Protein AF-A0A7R9WTL2-F1 (afdb_monomer_lite)

Organism: NCBI:txid1486917

pLDDT: mean 71.69, std 21.12, range [24.38, 96.25]

InterPro domains:
  IPR005545 YCII-related [PF03795] (99-177)
  IPR011008 Dimeric alpha-beta barrel [SSF54909] (104-180)

Foldseek 3Di:
DDPPPDDPPVPQDKDFPDKWFWADQPPRDGPDIDTDIDDPFVVSVLVCQLVPPVSCVPPVSDCPPPDDWDWDKDPDPLQAQDCQPPAFKKKKWFFFDPPDCPCVCVVCVVVLVVLRSVVSWFNIKGFTFHDDGDPPPPNRDTTTMITMTGDRGPVRQVVSVCPRPCNVVRRTPDMDMTTIDPPPPVPPPPDPPPCPVPPCVVVVVCCVPVPDPPPDPPDDDDDD

Secondary structure (DSSP, 8-state):
--TTSS---TTS-EEEEEEEEEE-TTT--EEEEEEEEEES-HHHHHHHHHH-HHHHHHHTT--TTS--EEE-----TTS----SSSS-EEEEEEEE-SSS-TTHHHHHHHHHHHHHHHHT-EEEEEEEEE--SSTT-TT--EEEEEEEEE-SSHHHHHHHHHTSHHHHTT-EEEEEEEEE-SS-TTSS-----TTTT--THHHHHHHHHT-----SS-------

Sequence (224 aa):
KNLYNETVNTGSMVDISRSYQMLSADVRRIIGHVMVLESKELAHVEELLREEPIMQVLTGGDISGAHLYRWRHIRDYTLRQDDGRIGSPAVLVAMDETENVDGLREALYEENLKYLIESRRIIAAGPMHVATKDKDDPASVGVGDLIMFNARSRQEAIEFVEALPYAEAGLYSDMRVHFYNQLDITGKFVSEDPMRDAPCSQMQEALEVWGYPTGDDQTPWLNF

Radius of gyration: 18.8 Å; chains: 1; bounding box: 51×50×39 Å

Structure (mmCIF, N/CA/C/O backbone):
data_AF-A0A7R9WTL2-F1
#
_entry.id   AF-A0A7R9WTL2-F1
#
loop_
_atom_site.group_PDB
_atom_site.id
_atom_site.type_symbol
_atom_site.label_atom_id
_atom_site.label_alt_id
_atom_site.label_comp_id
_atom_site.label_asym_id
_atom_site.label_entity_id
_atom_site.label_seq_id
_atom_site.pdbx_PDB_ins_code
_atom_site.Cartn_x
_atom_site.Cartn_y
_atom_site.Cartn_z
_atom_site.occupancy
_atom_site.B_iso_or_equiv
_atom_site.auth_seq_id
_atom_site.auth_comp_id
_atom_site.auth_asym_id
_atom_site.auth_atom_id
_atom_site.pdbx_PDB_model_num
ATOM 1 N N . LYS A 1 1 ? 34.835 -15.821 14.834 1.00 35.75 1 LYS A N 1
ATOM 2 C CA . LYS A 1 1 ? 34.770 -15.726 13.356 1.00 35.75 1 LYS A CA 1
ATOM 3 C C . LYS A 1 1 ? 33.431 -15.062 13.041 1.00 35.75 1 LYS A C 1
ATOM 5 O O . LYS A 1 1 ? 32.413 -15.708 13.235 1.00 35.75 1 LYS A O 1
ATOM 10 N N . ASN A 1 2 ? 33.429 -13.753 12.773 1.00 26.52 2 ASN A N 1
ATOM 11 C CA . ASN A 1 2 ? 32.206 -12.970 12.556 1.00 26.52 2 ASN A CA 1
ATOM 12 C C . ASN A 1 2 ? 31.650 -13.292 11.166 1.00 26.52 2 ASN A C 1
ATOM 14 O O . ASN A 1 2 ? 32.332 -13.050 10.178 1.00 26.52 2 ASN A O 1
ATOM 18 N N . LEU A 1 3 ? 30.428 -13.821 11.108 1.00 29.98 3 LEU A N 1
ATOM 19 C CA . LEU A 1 3 ? 29.704 -14.136 9.867 1.00 29.98 3 LEU A CA 1
ATOM 20 C C . LEU A 1 3 ? 29.238 -12.884 9.094 1.00 29.98 3 LEU A C 1
ATOM 22 O O . LEU A 1 3 ? 28.727 -13.013 7.993 1.00 29.98 3 LEU A O 1
ATOM 26 N N . TYR A 1 4 ? 29.438 -11.683 9.644 1.00 34.72 4 TYR A N 1
ATOM 27 C CA . TYR A 1 4 ? 28.937 -10.424 9.082 1.00 34.72 4 TYR A CA 1
ATOM 28 C C . TYR A 1 4 ? 29.818 -9.781 7.996 1.00 34.72 4 TYR A C 1
ATOM 30 O O . TYR A 1 4 ? 29.387 -8.811 7.387 1.00 34.72 4 TYR A O 1
ATOM 38 N N . ASN A 1 5 ? 31.029 -10.289 7.729 1.00 36.50 5 ASN A N 1
ATOM 39 C CA . ASN A 1 5 ? 32.021 -9.550 6.927 1.00 36.50 5 ASN A CA 1
ATOM 40 C C . ASN A 1 5 ? 32.463 -10.205 5.604 1.00 36.50 5 ASN A C 1
ATOM 42 O O . ASN A 1 5 ? 33.392 -9.690 4.991 1.00 36.50 5 ASN A O 1
ATOM 46 N N . GLU A 1 6 ? 31.854 -11.299 5.134 1.00 33.44 6 GLU A N 1
ATOM 47 C CA . GLU A 1 6 ? 32.386 -12.018 3.953 1.00 33.44 6 GLU A CA 1
ATOM 48 C C . GLU A 1 6 ? 31.486 -12.077 2.710 1.00 33.44 6 GLU A C 1
ATOM 50 O O . GLU A 1 6 ? 31.860 -12.734 1.747 1.00 33.44 6 GLU A O 1
ATOM 55 N N . THR A 1 7 ? 30.357 -11.365 2.625 1.00 36.25 7 THR A N 1
ATOM 56 C CA . THR A 1 7 ? 29.610 -11.272 1.346 1.00 36.25 7 THR A CA 1
ATOM 57 C C . THR A 1 7 ? 28.681 -10.058 1.314 1.00 36.25 7 THR A C 1
ATOM 59 O O . THR A 1 7 ? 27.476 -10.173 1.495 1.00 36.25 7 THR A O 1
ATOM 62 N N . VAL A 1 8 ? 29.220 -8.866 1.042 1.00 39.78 8 VAL A N 1
ATOM 63 C CA . VAL A 1 8 ? 28.379 -7.770 0.528 1.00 39.78 8 VAL A CA 1
ATOM 64 C C . VAL A 1 8 ? 28.310 -7.949 -0.983 1.00 39.78 8 VAL A C 1
ATOM 66 O O . VAL A 1 8 ? 29.117 -7.400 -1.732 1.00 39.78 8 VAL A O 1
ATOM 69 N N . ASN A 1 9 ? 27.393 -8.805 -1.432 1.00 39.16 9 ASN A N 1
ATOM 70 C CA . ASN A 1 9 ? 27.093 -8.949 -2.850 1.00 39.16 9 ASN A CA 1
ATOM 71 C C . ASN A 1 9 ? 26.216 -7.763 -3.273 1.00 39.16 9 ASN A C 1
ATOM 73 O O . ASN A 1 9 ? 24.995 -7.837 -3.244 1.00 39.16 9 ASN A O 1
ATOM 77 N N . THR A 1 10 ? 26.839 -6.640 -3.632 1.00 45.50 10 THR A N 1
ATOM 78 C CA . THR A 1 10 ? 26.150 -5.412 -4.072 1.00 45.50 10 THR A CA 1
ATOM 79 C C . THR A 1 10 ? 25.362 -5.574 -5.377 1.00 45.50 10 THR A C 1
ATOM 81 O O . THR A 1 10 ? 24.673 -4.637 -5.779 1.00 45.50 10 THR A O 1
ATOM 84 N N . GLY A 1 11 ? 25.469 -6.733 -6.039 1.00 45.66 11 GLY A N 1
ATOM 85 C CA . GLY A 1 11 ? 24.865 -7.011 -7.337 1.00 45.66 11 GLY A CA 1
ATOM 86 C C . GLY A 1 11 ? 23.387 -7.399 -7.307 1.00 45.66 11 GLY A C 1
ATOM 87 O O . GLY A 1 11 ? 22.732 -7.182 -8.312 1.00 45.66 11 GLY A O 1
ATOM 88 N N . SER A 1 12 ? 22.852 -7.925 -6.195 1.00 51.16 12 SER A N 1
ATOM 89 C CA . SER A 1 12 ? 21.496 -8.513 -6.147 1.00 51.16 12 SER A CA 1
ATOM 90 C C . SER A 1 12 ? 20.792 -8.327 -4.795 1.00 51.16 12 SER A C 1
ATOM 92 O O . SER A 1 12 ? 20.131 -9.237 -4.295 1.00 51.16 12 SER A O 1
ATOM 94 N N . MET A 1 13 ? 20.976 -7.179 -4.139 1.00 65.62 13 MET A N 1
ATOM 95 C CA . MET A 1 13 ? 20.315 -6.930 -2.853 1.00 65.62 13 MET A CA 1
ATOM 96 C C . MET A 1 13 ? 18.863 -6.486 -3.064 1.00 65.62 13 MET A C 1
ATOM 98 O O . MET A 1 13 ? 18.582 -5.423 -3.627 1.00 65.62 13 MET A O 1
ATOM 102 N N . VAL A 1 14 ? 17.948 -7.354 -2.639 1.00 71.81 14 VAL A N 1
ATOM 103 C CA . VAL A 1 14 ? 16.569 -7.000 -2.314 1.00 71.81 14 VAL A CA 1
ATOM 104 C C . VAL A 1 14 ? 16.478 -6.983 -0.799 1.00 71.81 14 VAL A C 1
ATOM 106 O O . VAL A 1 14 ? 16.619 -8.024 -0.155 1.00 71.81 14 VAL A O 1
ATOM 109 N N . ASP A 1 15 ? 16.234 -5.809 -0.240 1.00 71.38 15 ASP A N 1
ATOM 110 C CA . ASP A 1 15 ? 15.997 -5.649 1.184 1.00 71.38 15 ASP A CA 1
ATOM 111 C C . ASP A 1 15 ? 14.495 -5.739 1.444 1.00 71.38 15 ASP A C 1
ATOM 113 O O . ASP A 1 15 ? 13.680 -5.099 0.783 1.00 71.38 15 ASP A O 1
ATOM 117 N N . ILE A 1 16 ? 14.099 -6.568 2.404 1.00 74.19 16 ILE A N 1
ATOM 118 C CA . ILE A 1 16 ? 12.700 -6.666 2.817 1.00 74.19 16 ILE A CA 1
ATOM 119 C C . ILE A 1 16 ? 12.509 -5.654 3.942 1.00 74.19 16 ILE A C 1
ATOM 121 O O . ILE A 1 16 ? 12.905 -5.912 5.077 1.00 74.19 16 ILE A O 1
ATOM 125 N N . SER A 1 17 ? 11.924 -4.498 3.635 1.00 72.56 17 SER A N 1
ATOM 126 C CA . SER A 1 17 ? 11.707 -3.453 4.638 1.00 72.56 17 SER A CA 1
ATOM 127 C C . SER A 1 17 ? 10.489 -3.744 5.513 1.00 72.56 17 SER A C 1
ATOM 129 O O . SER A 1 17 ? 10.475 -3.387 6.692 1.00 72.56 17 SER A O 1
ATOM 131 N N . ARG A 1 18 ? 9.459 -4.415 4.969 1.00 75.62 18 ARG A N 1
ATOM 132 C CA . ARG A 1 18 ? 8.259 -4.827 5.720 1.00 75.62 18 ARG A CA 1
ATOM 133 C C . ARG A 1 18 ? 7.725 -6.171 5.228 1.00 75.62 18 ARG A C 1
ATOM 135 O O . ARG A 1 18 ? 7.741 -6.450 4.034 1.00 75.62 18 ARG A O 1
ATOM 142 N N . SER A 1 19 ? 7.207 -6.985 6.145 1.00 79.38 19 SER A N 1
ATOM 143 C CA . SER A 1 19 ? 6.632 -8.302 5.851 1.00 79.38 19 SER A CA 1
ATOM 144 C C . SER A 1 19 ? 5.500 -8.584 6.836 1.00 79.38 19 SER A C 1
ATOM 146 O O . SER A 1 19 ? 5.753 -8.836 8.012 1.00 79.38 19 SER A O 1
ATOM 148 N N . TYR A 1 20 ? 4.249 -8.494 6.384 1.00 80.62 20 TYR A N 1
ATOM 149 C CA . TYR A 1 20 ? 3.080 -8.549 7.260 1.00 80.62 20 TYR A CA 1
ATOM 150 C C . TYR A 1 20 ? 2.058 -9.581 6.802 1.00 80.62 20 TYR A C 1
ATOM 152 O O . TYR A 1 20 ? 1.599 -9.582 5.661 1.00 80.62 20 TYR A O 1
ATOM 160 N N . GLN A 1 21 ? 1.635 -10.434 7.731 1.00 78.62 21 GLN A N 1
ATOM 161 C CA . GLN A 1 21 ? 0.525 -11.357 7.511 1.00 78.62 21 GLN A CA 1
ATOM 162 C C . GLN A 1 21 ? -0.803 -10.615 7.649 1.00 78.62 21 GLN A C 1
ATOM 164 O O . GLN A 1 21 ? -1.095 -10.045 8.704 1.00 78.62 21 GLN A O 1
ATOM 169 N N . MET A 1 22 ? -1.612 -10.653 6.591 1.00 80.56 22 MET A N 1
ATOM 170 C CA . MET A 1 22 ? -2.961 -10.096 6.590 1.00 80.56 22 MET A CA 1
ATOM 171 C C . MET A 1 22 ? -3.923 -11.055 7.279 1.00 80.56 22 MET A C 1
ATOM 173 O O . MET A 1 22 ? -3.920 -12.260 7.009 1.00 80.56 22 MET A O 1
ATOM 177 N N . LEU A 1 23 ? -4.776 -10.511 8.142 1.00 78.00 23 LEU A N 1
ATOM 178 C CA . LEU A 1 23 ? -5.734 -11.274 8.927 1.00 78.00 23 LEU A CA 1
ATOM 179 C C . LEU A 1 23 ? -7.161 -11.096 8.405 1.00 78.00 23 LEU A C 1
ATOM 181 O O . LEU A 1 23 ? -7.594 -9.996 8.057 1.00 78.00 23 LEU A O 1
ATOM 185 N N . SER A 1 24 ? -7.925 -12.187 8.422 1.00 74.12 24 SER A N 1
ATOM 186 C CA . SER A 1 24 ? -9.367 -12.171 8.200 1.00 74.12 24 SER A CA 1
ATOM 187 C C . SER A 1 24 ? -10.050 -11.344 9.288 1.00 74.12 24 SER A C 1
ATOM 189 O O . SER A 1 24 ? -9.778 -11.534 10.479 1.00 74.12 24 SER A O 1
ATOM 191 N N . ALA A 1 25 ? -10.994 -10.493 8.896 1.00 66.00 25 ALA A N 1
ATOM 192 C CA . ALA A 1 25 ? -11.711 -9.614 9.818 1.00 66.00 25 ALA A CA 1
ATOM 193 C C . ALA A 1 25 ? -12.550 -10.361 10.878 1.00 66.00 25 ALA A C 1
ATOM 195 O O . ALA A 1 25 ? -12.816 -9.817 11.947 1.00 66.00 25 ALA A O 1
ATOM 196 N N . ASP A 1 26 ? -12.972 -11.589 10.585 1.00 61.53 26 ASP A N 1
ATOM 197 C CA . ASP A 1 26 ? -13.906 -12.402 11.364 1.00 61.53 26 ASP A CA 1
ATOM 198 C C . ASP A 1 26 ? -13.210 -13.456 12.241 1.00 61.53 26 ASP A C 1
ATOM 200 O O . ASP A 1 26 ? -13.485 -13.539 13.437 1.00 61.53 26 ASP A O 1
ATOM 204 N N . VAL A 1 27 ? -12.281 -14.240 11.681 1.00 60.25 27 VAL A N 1
ATOM 205 C CA . VAL A 1 27 ? -11.662 -15.386 12.381 1.00 60.25 27 VAL A CA 1
ATOM 206 C C . VAL A 1 27 ? -10.215 -15.116 12.816 1.00 60.25 27 VAL A C 1
ATOM 208 O O . VAL A 1 27 ? -9.577 -15.987 13.405 1.00 60.25 27 VAL A O 1
ATOM 211 N N . ARG A 1 28 ? -9.667 -13.922 12.528 1.00 66.44 28 ARG A N 1
ATOM 212 C CA . ARG A 1 28 ? -8.234 -13.587 12.685 1.00 66.44 28 ARG A CA 1
ATOM 213 C C . ARG A 1 28 ? -7.284 -14.649 12.099 1.00 66.44 28 ARG A C 1
ATOM 215 O O . ARG A 1 28 ? -6.190 -14.867 12.613 1.00 66.44 28 ARG A O 1
ATOM 222 N N . ARG A 1 29 ? -7.711 -15.339 11.039 1.00 72.88 29 ARG A N 1
ATOM 223 C CA . ARG A 1 29 ? -6.889 -16.294 10.287 1.00 72.88 29 ARG A CA 1
ATOM 224 C C . ARG A 1 29 ? -6.037 -15.548 9.276 1.00 72.88 29 ARG A C 1
ATOM 226 O O . ARG A 1 29 ? -6.449 -14.504 8.786 1.00 72.88 29 ARG A O 1
ATOM 233 N N . ILE A 1 30 ? -4.881 -16.102 8.937 1.00 77.25 30 ILE A N 1
ATOM 234 C CA . ILE A 1 30 ? -4.039 -15.553 7.873 1.00 77.25 30 ILE A CA 1
ATOM 235 C C . ILE A 1 30 ? -4.760 -15.768 6.538 1.00 77.25 30 ILE A C 1
ATOM 237 O O . ILE A 1 30 ? -5.122 -16.898 6.212 1.00 77.25 30 ILE A O 1
ATOM 241 N N . ILE A 1 31 ? -4.988 -14.685 5.797 1.00 81.75 31 ILE A N 1
ATOM 242 C CA . ILE A 1 31 ? -5.651 -14.698 4.477 1.00 81.75 31 ILE A CA 1
ATOM 243 C C . ILE A 1 31 ? -4.739 -14.230 3.349 1.00 81.75 31 ILE A C 1
ATOM 245 O O . ILE A 1 31 ? -5.098 -14.334 2.182 1.00 81.75 31 ILE A O 1
ATOM 249 N N . GLY A 1 32 ? -3.565 -13.714 3.690 1.00 79.88 32 GLY A N 1
ATOM 250 C CA . GLY A 1 32 ? -2.584 -13.272 2.719 1.00 79.88 32 GLY A CA 1
ATOM 251 C C . GLY A 1 32 ? -1.375 -12.654 3.394 1.00 79.88 32 GLY A C 1
ATOM 252 O O . GLY A 1 32 ? -1.221 -12.704 4.619 1.00 79.88 32 GLY A O 1
ATOM 253 N N . HIS A 1 33 ? -0.517 -12.065 2.577 1.00 82.56 33 HIS A N 1
ATOM 254 C CA . HIS A 1 33 ? 0.746 -11.497 3.006 1.00 82.56 33 HIS A CA 1
ATOM 255 C C . HIS A 1 33 ? 1.042 -10.242 2.185 1.00 82.56 33 HIS A C 1
ATOM 257 O O . HIS A 1 33 ? 0.802 -10.226 0.980 1.00 82.56 33 HIS A O 1
ATOM 263 N N . VAL A 1 34 ? 1.532 -9.195 2.842 1.00 83.88 34 VAL A N 1
ATOM 264 C CA . VAL A 1 34 ? 1.999 -7.959 2.208 1.00 83.88 34 VAL A CA 1
ATOM 265 C C . VAL A 1 34 ? 3.482 -7.833 2.495 1.00 83.88 34 VAL A C 1
ATOM 267 O O . VAL A 1 34 ? 3.898 -7.869 3.653 1.00 83.88 34 VAL A O 1
ATOM 270 N N . MET A 1 35 ? 4.275 -7.674 1.442 1.00 83.75 35 MET A N 1
ATOM 271 C CA . MET A 1 35 ? 5.714 -7.454 1.536 1.00 83.75 35 MET A CA 1
ATOM 272 C C . MET A 1 35 ? 6.058 -6.115 0.907 1.00 83.75 35 MET A C 1
ATOM 274 O O . MET A 1 35 ? 5.579 -5.796 -0.178 1.00 83.75 35 MET A O 1
ATOM 278 N N . VAL A 1 36 ? 6.908 -5.352 1.584 1.00 82.69 36 VAL A N 1
ATOM 279 C CA . VAL A 1 36 ? 7.553 -4.171 1.020 1.00 82.69 36 VAL A CA 1
ATOM 280 C C . VAL A 1 36 ? 9.014 -4.519 0.813 1.00 82.69 36 VAL A C 1
ATOM 282 O O . VAL A 1 36 ? 9.712 -4.922 1.746 1.00 82.69 36 VAL A O 1
ATOM 285 N N . LEU A 1 37 ? 9.433 -4.402 -0.440 1.00 82.12 37 LEU A N 1
ATOM 286 C CA . LEU A 1 37 ? 10.739 -4.802 -0.931 1.00 82.12 37 LEU A CA 1
ATOM 287 C C . LEU A 1 37 ? 11.435 -3.572 -1.505 1.00 82.12 37 LEU A C 1
ATOM 289 O O . LEU A 1 37 ? 10.847 -2.829 -2.290 1.00 82.12 37 LEU A O 1
ATOM 293 N N . GLU A 1 38 ? 12.688 -3.371 -1.129 1.00 78.12 38 GLU A N 1
ATOM 294 C CA . GLU A 1 38 ? 13.558 -2.335 -1.662 1.00 78.12 38 GLU A CA 1
ATOM 295 C C . GLU A 1 38 ? 14.605 -2.993 -2.552 1.00 78.12 38 GLU A C 1
ATOM 297 O O . GLU A 1 38 ? 15.358 -3.866 -2.129 1.00 78.12 38 GLU A O 1
ATOM 302 N N . SER A 1 39 ? 14.648 -2.594 -3.820 1.00 78.56 39 SER A N 1
ATOM 303 C CA . SER A 1 39 ? 15.697 -3.026 -4.733 1.00 78.56 39 SER A CA 1
ATOM 304 C C . SER A 1 39 ? 15.931 -1.993 -5.823 1.00 78.56 39 SER A C 1
ATOM 306 O O . SER A 1 39 ? 15.065 -1.173 -6.129 1.00 78.56 39 SER A O 1
ATOM 308 N N . LYS A 1 40 ? 17.119 -2.052 -6.428 1.00 75.31 40 LYS A N 1
ATOM 309 C CA . LYS A 1 40 ? 17.493 -1.216 -7.575 1.00 75.31 40 LYS A CA 1
ATOM 310 C C . LYS A 1 40 ? 16.880 -1.706 -8.883 1.00 75.31 40 LYS A C 1
ATOM 312 O O . LYS A 1 40 ? 16.730 -0.911 -9.804 1.00 75.31 40 LYS A O 1
ATOM 317 N N . GLU A 1 41 ? 16.549 -2.994 -8.968 1.00 76.88 41 GLU A N 1
ATOM 318 C CA . GLU A 1 41 ? 16.079 -3.624 -10.199 1.00 76.88 41 GLU A CA 1
ATOM 319 C C . GLU A 1 41 ? 14.892 -4.547 -9.924 1.00 76.88 41 GLU A C 1
ATOM 321 O O . GLU A 1 41 ? 14.913 -5.352 -8.992 1.00 76.88 41 GLU A O 1
ATOM 326 N N . LEU A 1 42 ? 13.871 -4.464 -10.781 1.00 82.56 42 LEU A N 1
ATOM 327 C CA . LEU A 1 42 ? 12.677 -5.309 -10.693 1.00 82.56 42 LEU A CA 1
ATOM 328 C C . LEU A 1 42 ? 13.016 -6.802 -10.816 1.00 82.56 42 LEU A C 1
ATOM 330 O O . LEU A 1 42 ? 12.420 -7.627 -10.132 1.00 82.56 42 LEU A O 1
ATOM 334 N N . ALA A 1 43 ? 14.015 -7.145 -11.635 1.00 85.06 43 ALA A N 1
ATOM 335 C CA . ALA A 1 43 ? 14.439 -8.527 -11.847 1.00 85.06 43 ALA A CA 1
ATOM 336 C C . ALA A 1 43 ? 14.884 -9.212 -10.544 1.00 85.06 43 ALA A C 1
ATOM 338 O O . ALA A 1 43 ? 14.527 -10.365 -10.317 1.00 85.06 43 ALA A O 1
ATOM 339 N N . HIS A 1 44 ? 15.590 -8.495 -9.662 1.00 84.69 44 HIS A N 1
ATOM 340 C CA . HIS A 1 44 ? 15.999 -9.039 -8.365 1.00 84.69 44 HIS A CA 1
ATOM 341 C C . HIS A 1 44 ? 14.794 -9.299 -7.459 1.00 84.69 44 HIS A C 1
ATOM 343 O O . HIS A 1 44 ? 14.752 -10.303 -6.755 1.00 84.69 44 HIS A O 1
ATOM 349 N N . VAL A 1 45 ? 13.795 -8.411 -7.493 1.00 86.12 45 VAL A N 1
ATOM 350 C CA . VAL A 1 45 ? 12.548 -8.580 -6.734 1.00 86.12 45 VAL A CA 1
ATOM 351 C C . VAL A 1 45 ? 11.792 -9.813 -7.215 1.00 86.12 45 VAL A C 1
ATOM 353 O O . VAL A 1 45 ? 11.364 -10.624 -6.400 1.00 86.12 45 VAL A O 1
ATOM 356 N N . GLU A 1 46 ? 11.661 -9.986 -8.529 1.00 88.50 46 GLU A N 1
ATOM 357 C CA . GLU A 1 46 ? 11.027 -11.171 -9.103 1.00 88.50 46 GLU A CA 1
ATOM 358 C C . GLU A 1 46 ? 11.781 -12.460 -8.765 1.00 88.50 46 GLU A C 1
ATOM 360 O O . GLU A 1 46 ? 11.154 -13.468 -8.458 1.00 88.50 46 GLU A O 1
ATOM 365 N N . GLU A 1 47 ? 13.114 -12.447 -8.819 1.00 89.31 47 GLU A N 1
ATOM 366 C CA . GLU A 1 47 ? 13.950 -13.583 -8.423 1.00 89.31 47 GLU A CA 1
ATOM 367 C C . GLU A 1 47 ? 13.737 -13.943 -6.949 1.00 89.31 47 GLU A C 1
ATOM 369 O O . GLU A 1 47 ? 13.408 -15.090 -6.648 1.00 89.31 47 GLU A O 1
ATOM 374 N N . LEU A 1 48 ? 13.789 -12.957 -6.045 1.00 87.44 48 LEU A N 1
ATOM 375 C CA . LEU A 1 48 ? 13.515 -13.182 -4.626 1.00 87.44 48 LEU A CA 1
ATOM 376 C C . LEU A 1 48 ? 12.102 -13.725 -4.401 1.00 87.44 48 LEU A C 1
ATOM 378 O O . LEU A 1 48 ? 11.934 -14.646 -3.609 1.00 87.44 48 LEU A O 1
ATOM 382 N N . LEU A 1 49 ? 11.086 -13.188 -5.083 1.00 87.00 49 LEU A N 1
ATOM 383 C CA . LEU A 1 49 ? 9.706 -13.667 -4.955 1.00 87.00 49 LEU A CA 1
ATOM 384 C C . LEU A 1 49 ? 9.539 -15.101 -5.465 1.00 87.00 49 LEU A C 1
ATOM 386 O O . LEU A 1 49 ? 8.764 -15.856 -4.882 1.00 87.00 49 LEU A O 1
ATOM 390 N N . ARG A 1 50 ? 10.271 -15.498 -6.515 1.00 88.25 50 ARG A N 1
ATOM 391 C CA . ARG A 1 50 ? 10.291 -16.895 -6.973 1.00 88.25 50 ARG A CA 1
ATOM 392 C C . ARG A 1 50 ? 10.882 -17.805 -5.906 1.00 88.25 50 ARG A C 1
ATOM 394 O O . ARG A 1 50 ? 10.397 -18.915 -5.757 1.00 88.25 50 ARG A O 1
ATOM 401 N N . GLU A 1 51 ? 11.890 -17.366 -5.160 1.00 85.88 51 GLU A N 1
ATOM 402 C CA . GLU A 1 51 ? 12.548 -18.163 -4.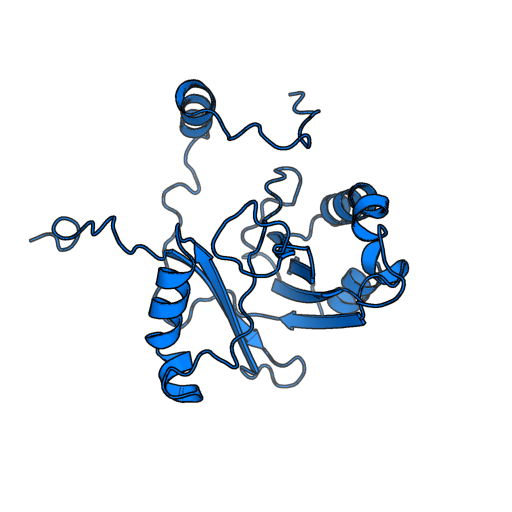112 1.00 85.88 51 GLU A CA 1
ATOM 403 C C . GLU A 1 51 ? 11.896 -18.046 -2.725 1.00 85.88 51 GLU A C 1
ATOM 405 O O . GLU A 1 51 ? 12.236 -18.796 -1.806 1.00 85.88 51 GLU A O 1
ATOM 410 N N . GLU A 1 52 ? 10.959 -17.115 -2.553 1.00 83.62 52 GLU A N 1
ATOM 411 C CA . GLU A 1 52 ? 10.335 -16.836 -1.267 1.00 83.62 52 GLU A CA 1
ATOM 412 C C . GLU A 1 52 ? 9.545 -18.070 -0.774 1.00 83.62 52 GLU A C 1
ATOM 414 O O . GLU A 1 52 ? 8.742 -18.631 -1.523 1.00 83.62 52 GLU A O 1
ATOM 419 N N . PRO A 1 53 ? 9.763 -18.542 0.472 1.00 82.12 53 PRO A N 1
ATOM 420 C CA . PRO A 1 53 ? 9.167 -19.786 0.957 1.00 82.12 53 PRO A CA 1
ATOM 421 C C . PRO A 1 53 ? 7.638 -19.861 0.884 1.00 82.12 53 PRO A C 1
ATOM 423 O O . PRO A 1 53 ? 7.108 -20.930 0.582 1.00 82.12 53 PRO A O 1
ATOM 426 N N . ILE A 1 54 ? 6.914 -18.774 1.166 1.00 80.81 54 ILE A N 1
ATOM 427 C CA . ILE A 1 54 ? 5.447 -18.759 1.087 1.00 80.81 54 ILE A CA 1
ATOM 428 C C . ILE A 1 54 ? 5.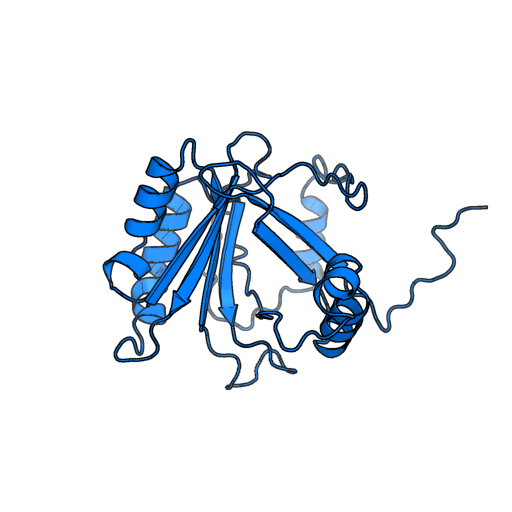008 -18.909 -0.375 1.00 80.81 54 ILE A C 1
ATOM 430 O O . ILE A 1 54 ? 4.154 -19.747 -0.662 1.00 80.81 54 ILE A O 1
ATOM 434 N N . MET A 1 55 ? 5.627 -18.183 -1.305 1.00 83.31 55 MET A N 1
ATOM 435 C CA . MET A 1 55 ? 5.388 -18.321 -2.745 1.00 83.31 55 MET A CA 1
ATOM 436 C C . MET A 1 55 ? 5.724 -19.728 -3.246 1.00 83.31 55 MET A C 1
ATOM 438 O O . MET A 1 55 ? 4.921 -20.353 -3.934 1.00 83.31 55 MET A O 1
ATOM 442 N N . GLN A 1 56 ? 6.858 -20.290 -2.837 1.00 84.75 56 GLN A N 1
ATOM 443 C CA . GLN A 1 56 ? 7.234 -21.667 -3.159 1.00 84.75 56 GLN A CA 1
ATOM 444 C C . GLN A 1 56 ? 6.197 -22.686 -2.675 1.00 84.75 56 GLN A C 1
ATOM 446 O O . GLN A 1 56 ? 5.812 -23.585 -3.420 1.00 84.75 56 GLN A O 1
ATOM 451 N N . VAL A 1 57 ? 5.687 -22.531 -1.452 1.00 84.50 57 VAL A N 1
ATOM 452 C CA . VAL A 1 57 ? 4.676 -23.439 -0.895 1.00 84.50 57 VAL A CA 1
ATOM 453 C C . VAL A 1 57 ? 3.315 -23.281 -1.578 1.00 84.50 57 VAL A C 1
ATOM 455 O O . VAL A 1 57 ? 2.622 -24.279 -1.779 1.00 84.50 57 VAL A O 1
ATOM 458 N N . LEU A 1 58 ? 2.912 -22.055 -1.921 1.00 81.75 58 LEU A N 1
ATOM 459 C CA . LEU A 1 58 ? 1.581 -21.777 -2.469 1.00 81.75 58 LEU A CA 1
ATOM 460 C C . LEU A 1 58 ? 1.491 -21.989 -3.983 1.00 81.75 58 LEU A C 1
ATOM 462 O O . LEU A 1 58 ? 0.455 -22.446 -4.466 1.00 81.75 58 LEU A O 1
ATOM 466 N N . THR A 1 59 ? 2.544 -21.657 -4.727 1.00 86.00 59 THR A N 1
ATOM 467 C CA . THR A 1 59 ? 2.527 -21.623 -6.198 1.00 86.00 59 THR A CA 1
ATOM 468 C C . THR A 1 59 ? 3.688 -22.379 -6.846 1.00 86.00 59 THR A C 1
ATOM 470 O O . THR A 1 59 ? 3.770 -22.429 -8.070 1.00 86.00 59 THR A O 1
ATOM 473 N N . GLY A 1 60 ? 4.599 -22.976 -6.067 1.00 84.75 60 GLY A N 1
ATOM 474 C CA . GLY A 1 60 ? 5.807 -23.612 -6.608 1.00 84.75 60 GLY A CA 1
ATOM 475 C C . GLY A 1 60 ? 6.818 -22.611 -7.176 1.00 84.75 60 GLY A C 1
ATOM 476 O O . GLY A 1 60 ? 7.614 -22.971 -8.040 1.00 84.75 60 GLY A O 1
ATOM 477 N N . GLY A 1 61 ? 6.750 -21.347 -6.740 1.00 84.69 61 GLY A N 1
ATOM 478 C CA . GLY A 1 61 ? 7.591 -20.261 -7.247 1.00 84.69 61 GLY A CA 1
ATOM 479 C C . GLY A 1 61 ? 7.048 -19.590 -8.509 1.00 84.69 61 GLY A C 1
ATOM 480 O O . GLY A 1 61 ? 7.723 -18.733 -9.075 1.00 84.69 61 GLY A O 1
ATOM 481 N N . ASP A 1 62 ? 5.840 -19.940 -8.962 1.00 87.50 62 ASP A N 1
ATOM 482 C CA . ASP A 1 62 ? 5.155 -19.171 -9.998 1.00 87.50 62 ASP A CA 1
ATOM 483 C C . ASP A 1 62 ? 4.653 -17.841 -9.417 1.00 87.50 62 ASP A C 1
ATOM 485 O O . ASP A 1 62 ? 3.789 -17.805 -8.536 1.00 87.50 62 ASP A O 1
ATOM 489 N N . ILE A 1 63 ? 5.211 -16.739 -9.913 1.00 87.94 63 ILE A N 1
ATOM 490 C CA . ILE A 1 63 ? 4.874 -15.377 -9.485 1.00 87.94 63 ILE A CA 1
ATOM 491 C C . ILE A 1 63 ? 3.825 -14.715 -10.385 1.00 87.94 63 ILE A C 1
ATOM 493 O O . ILE A 1 63 ? 3.469 -13.568 -10.141 1.00 87.94 63 ILE A O 1
ATOM 497 N N . SER A 1 64 ? 3.308 -15.403 -11.411 1.00 85.31 64 SER A N 1
ATOM 498 C CA . SER A 1 64 ? 2.330 -14.830 -12.351 1.00 85.31 64 SER A CA 1
ATOM 499 C C . SER A 1 64 ? 1.026 -14.380 -11.678 1.00 85.31 64 SER A C 1
ATOM 501 O O . SER A 1 64 ? 0.366 -13.461 -12.158 1.00 85.31 64 SER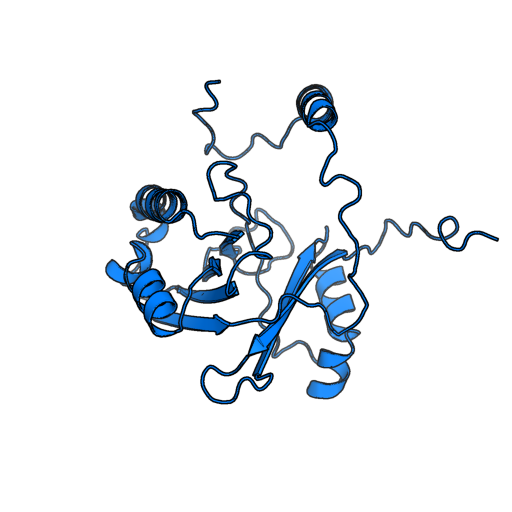 A O 1
ATOM 503 N N . GLY A 1 65 ? 0.674 -14.996 -10.544 1.00 81.06 65 GLY A N 1
ATOM 504 C CA . GLY A 1 65 ? -0.464 -14.610 -9.708 1.00 81.06 65 GLY A CA 1
ATOM 505 C C . GLY A 1 65 ? -0.143 -13.596 -8.604 1.00 81.06 65 GLY A C 1
ATOM 506 O O . GLY A 1 65 ? -1.047 -13.222 -7.859 1.00 81.06 65 GLY A O 1
ATOM 507 N N . ALA A 1 66 ? 1.115 -13.170 -8.450 1.00 83.44 66 ALA A N 1
ATOM 508 C CA . ALA A 1 66 ? 1.503 -12.194 -7.438 1.00 83.44 66 ALA A CA 1
ATOM 509 C C . ALA A 1 66 ? 1.263 -10.769 -7.951 1.00 83.44 66 ALA A C 1
ATOM 511 O O . ALA A 1 66 ? 1.790 -10.360 -8.984 1.00 83.44 66 ALA A O 1
ATOM 512 N N . HIS A 1 67 ? 0.488 -9.986 -7.202 1.00 87.25 67 HIS A N 1
ATOM 513 C CA . HIS A 1 67 ? 0.291 -8.574 -7.505 1.00 87.25 67 HIS A CA 1
ATOM 514 C C . HIS A 1 67 ? 1.527 -7.773 -7.083 1.00 87.25 67 HIS A C 1
ATOM 516 O O . HIS A 1 67 ? 1.715 -7.488 -5.900 1.00 87.25 67 HIS A O 1
ATOM 522 N N . LEU A 1 68 ? 2.375 -7.433 -8.054 1.00 89.12 68 LEU A N 1
ATOM 523 C CA . LEU A 1 68 ? 3.590 -6.654 -7.842 1.00 89.12 68 LEU A CA 1
ATOM 524 C C . LEU A 1 68 ? 3.390 -5.213 -8.314 1.00 89.12 68 LEU A C 1
ATOM 526 O O . LEU A 1 68 ? 3.159 -4.957 -9.495 1.00 89.12 68 LEU A O 1
ATOM 530 N N . TYR A 1 69 ? 3.527 -4.272 -7.384 1.00 90.25 69 TYR A N 1
ATOM 531 C CA . TYR A 1 69 ? 3.410 -2.842 -7.650 1.00 90.25 69 TYR A CA 1
ATOM 532 C C . TYR A 1 69 ? 4.666 -2.108 -7.201 1.00 90.25 69 TYR A C 1
ATOM 534 O O . TYR A 1 69 ? 5.300 -2.467 -6.206 1.00 90.25 69 TYR A O 1
ATOM 542 N N . ARG A 1 70 ? 4.998 -1.027 -7.906 1.00 87.88 70 ARG A N 1
ATOM 543 C CA . ARG A 1 70 ? 5.974 -0.053 -7.426 1.00 87.88 70 ARG A CA 1
ATOM 544 C C . ARG A 1 70 ? 5.271 0.875 -6.446 1.00 87.88 70 ARG A C 1
ATOM 546 O O . ARG A 1 70 ? 4.436 1.678 -6.847 1.00 87.88 70 ARG A O 1
ATOM 553 N N . TRP A 1 71 ? 5.630 0.800 -5.174 1.00 87.31 71 TRP A N 1
ATOM 554 C CA . TRP A 1 71 ? 5.072 1.692 -4.165 1.00 87.31 71 TRP A CA 1
ATOM 555 C C . TRP A 1 71 ? 5.913 2.962 -4.033 1.00 87.31 71 TRP A C 1
ATOM 557 O O . TRP A 1 71 ? 7.094 2.904 -3.682 1.00 87.31 71 TRP A O 1
ATOM 567 N N . ARG A 1 72 ? 5.316 4.122 -4.317 1.00 85.19 72 ARG A N 1
ATOM 568 C CA . ARG A 1 72 ? 5.956 5.425 -4.112 1.00 85.19 72 ARG A CA 1
ATOM 569 C C . ARG A 1 72 ? 5.551 5.959 -2.744 1.00 85.19 72 ARG A C 1
ATOM 571 O O . ARG A 1 72 ? 4.547 6.641 -2.603 1.00 85.19 72 ARG A O 1
ATOM 578 N N . HIS A 1 73 ? 6.327 5.606 -1.723 1.00 80.56 73 HIS A N 1
ATOM 579 C CA . HIS A 1 73 ? 6.061 6.042 -0.354 1.00 80.56 73 HIS A CA 1
ATOM 580 C C . HIS A 1 73 ? 6.103 7.575 -0.237 1.00 80.56 73 HIS A C 1
ATOM 582 O O . HIS A 1 73 ? 7.090 8.202 -0.629 1.00 80.56 73 HIS A O 1
ATOM 588 N N . ILE A 1 74 ? 5.058 8.162 0.347 1.00 80.00 74 ILE A N 1
ATOM 589 C CA . ILE A 1 74 ? 5.003 9.579 0.703 1.00 80.00 74 ILE A CA 1
ATOM 590 C C . ILE A 1 74 ? 5.958 9.790 1.879 1.00 80.00 74 ILE A C 1
ATOM 592 O O . ILE A 1 74 ? 5.697 9.356 2.999 1.00 80.00 74 ILE A O 1
ATOM 596 N N . ARG A 1 75 ? 7.089 10.454 1.627 1.00 69.81 75 ARG A N 1
ATOM 597 C CA . ARG A 1 75 ? 8.122 10.739 2.640 1.00 69.81 75 ARG A CA 1
ATOM 598 C C . ARG A 1 75 ? 7.857 12.039 3.407 1.00 69.81 75 ARG A C 1
ATOM 600 O O . ARG A 1 75 ? 8.794 12.746 3.770 1.00 69.81 75 ARG A O 1
ATOM 607 N N . ASP A 1 76 ? 6.588 12.360 3.631 1.00 65.94 76 ASP A N 1
ATOM 608 C CA . ASP A 1 76 ? 6.188 13.558 4.363 1.00 65.94 76 ASP A CA 1
ATOM 609 C C . ASP A 1 76 ? 6.340 13.321 5.873 1.00 65.94 76 ASP A C 1
ATOM 611 O O . ASP A 1 76 ? 5.727 12.422 6.448 1.00 65.94 76 ASP A O 1
ATOM 615 N N . TYR A 1 77 ? 7.178 14.128 6.522 1.00 63.44 77 TYR A N 1
ATOM 616 C CA . TYR A 1 77 ? 7.487 14.014 7.950 1.00 63.44 77 TYR A CA 1
ATOM 617 C C . TYR A 1 77 ? 6.339 14.468 8.865 1.00 63.44 77 TYR A C 1
ATOM 619 O O . TYR A 1 77 ? 6.410 14.250 10.076 1.00 63.44 77 TYR A O 1
ATOM 627 N N . THR A 1 78 ? 5.309 15.117 8.311 1.00 64.62 78 THR A N 1
ATOM 628 C CA . THR A 1 78 ? 4.086 15.512 9.021 1.00 64.62 78 THR A CA 1
ATOM 629 C C . THR A 1 78 ? 3.076 14.370 9.122 1.00 64.62 78 THR A C 1
ATOM 631 O O . THR A 1 78 ? 2.207 14.401 10.001 1.00 64.62 78 THR A O 1
ATOM 634 N N . LEU A 1 79 ? 3.219 13.320 8.301 1.00 66.38 79 LEU A N 1
ATOM 635 C CA . LEU A 1 79 ? 2.560 12.045 8.567 1.00 66.38 79 LEU A CA 1
ATOM 636 C C . LEU A 1 79 ? 3.081 11.498 9.902 1.00 66.38 79 LEU A C 1
ATOM 638 O O . LEU A 1 79 ? 4.263 11.604 10.233 1.00 66.38 79 LEU A O 1
ATOM 642 N N . ARG A 1 80 ? 2.167 10.964 10.718 1.00 59.31 80 ARG A N 1
ATOM 643 C CA . ARG A 1 80 ? 2.470 10.565 12.097 1.00 59.31 80 ARG A CA 1
ATOM 644 C C . ARG A 1 80 ? 3.666 9.602 12.150 1.00 59.31 80 ARG A C 1
ATOM 646 O O . ARG A 1 80 ? 3.672 8.555 11.520 1.00 59.31 80 ARG A O 1
ATOM 653 N N . GLN A 1 81 ? 4.629 9.936 13.004 1.00 52.88 81 GLN A N 1
ATOM 654 C CA . GLN A 1 81 ? 5.847 9.168 13.271 1.00 52.88 81 GLN A CA 1
ATOM 655 C C . GLN A 1 81 ? 5.603 8.068 14.322 1.00 52.88 81 GLN A C 1
ATOM 657 O O . GLN A 1 81 ? 6.197 8.076 15.396 1.00 52.88 81 GLN A O 1
ATOM 662 N N . ASP A 1 82 ? 4.658 7.163 14.067 1.00 53.09 82 ASP A N 1
ATOM 663 C CA . ASP A 1 82 ? 4.414 5.996 14.924 1.00 53.09 82 ASP A CA 1
ATOM 664 C C . ASP A 1 82 ? 4.786 4.733 14.143 1.00 53.09 82 ASP A C 1
ATOM 666 O O . ASP A 1 82 ? 4.300 4.518 13.033 1.00 53.09 82 ASP A O 1
ATOM 670 N N . ASP A 1 83 ? 5.642 3.887 14.721 1.00 55.44 83 ASP A N 1
ATOM 671 C CA . ASP A 1 83 ? 6.011 2.580 14.154 1.00 55.44 83 ASP A CA 1
ATOM 672 C C . ASP A 1 83 ? 4.843 1.570 14.202 1.00 55.44 83 ASP A C 1
ATOM 674 O O . ASP A 1 83 ? 4.951 0.431 13.737 1.00 55.44 83 ASP A O 1
ATOM 678 N N . GLY A 1 84 ? 3.705 2.015 14.740 1.00 51.72 84 GLY A N 1
ATOM 679 C CA . GLY A 1 84 ? 2.454 1.303 14.872 1.00 51.72 84 GLY A CA 1
ATOM 680 C C . GLY A 1 84 ? 2.361 0.515 16.176 1.00 51.72 84 GLY A C 1
ATOM 681 O O . GLY A 1 84 ? 1.278 0.004 16.468 1.00 51.72 84 GLY A O 1
ATOM 682 N N . ARG A 1 85 ? 3.437 0.414 16.970 1.00 50.59 85 ARG A N 1
ATOM 683 C CA . ARG A 1 85 ? 3.496 -0.452 18.164 1.00 50.59 85 ARG A CA 1
ATOM 684 C C . ARG A 1 85 ? 2.455 -0.101 19.220 1.00 50.59 85 ARG A C 1
ATOM 686 O O . ARG A 1 85 ? 2.109 -0.943 20.048 1.00 50.59 85 ARG A O 1
ATOM 693 N N . ILE A 1 86 ? 1.948 1.129 19.195 1.00 51.16 86 ILE A N 1
ATOM 694 C CA . ILE A 1 86 ? 0.899 1.617 20.091 1.00 51.16 86 ILE A CA 1
ATOM 695 C C . ILE A 1 86 ? -0.391 1.801 19.279 1.00 51.16 86 ILE A C 1
ATOM 697 O O . ILE A 1 86 ? -0.882 2.912 19.067 1.00 51.16 86 ILE A O 1
ATOM 701 N N . GLY A 1 87 ? -0.949 0.689 18.795 1.00 62.91 87 GLY A N 1
ATOM 702 C CA . GLY A 1 87 ? -2.146 0.723 17.963 1.00 62.91 87 GLY A CA 1
ATOM 703 C C . GLY A 1 87 ? -2.706 -0.640 17.567 1.00 62.91 87 GLY A C 1
ATOM 704 O O . GLY A 1 87 ? -2.306 -1.692 18.058 1.00 62.91 87 GLY A O 1
ATOM 705 N N . SER A 1 88 ? -3.708 -0.598 16.696 1.00 77.31 88 SER A N 1
ATOM 706 C CA . SER A 1 88 ? -4.294 -1.759 16.026 1.00 77.31 88 SER A CA 1
ATOM 707 C C . SER A 1 88 ? -4.110 -1.517 14.528 1.00 77.31 88 SER A C 1
ATOM 709 O O . SER A 1 88 ? -4.908 -0.793 13.925 1.00 77.31 88 SER A O 1
ATOM 711 N N . PRO A 1 89 ? -2.995 -2.004 13.959 1.00 83.00 89 PRO A N 1
ATOM 712 C CA . PRO A 1 89 ? -2.573 -1.623 12.624 1.00 83.00 89 PRO A CA 1
ATOM 713 C C . PRO A 1 89 ? -3.447 -2.285 11.559 1.00 83.00 89 PRO A C 1
ATOM 715 O O . PRO A 1 89 ? -3.737 -3.486 11.600 1.00 83.00 89 PRO A O 1
ATOM 718 N N . ALA A 1 90 ? -3.841 -1.474 10.592 1.00 85.56 90 ALA A N 1
ATOM 719 C CA . ALA A 1 90 ? -4.611 -1.848 9.429 1.00 85.56 90 ALA A CA 1
ATOM 720 C C . ALA A 1 90 ? -3.881 -1.412 8.156 1.00 85.56 90 ALA A C 1
ATOM 722 O O . ALA A 1 90 ? -3.121 -0.443 8.141 1.00 85.56 90 ALA A O 1
ATOM 723 N N . VAL A 1 91 ? -4.115 -2.157 7.086 1.00 90.38 91 VAL A N 1
ATOM 724 C CA . VAL A 1 91 ? -3.663 -1.856 5.737 1.00 90.38 91 VAL A CA 1
ATOM 725 C C . VAL A 1 91 ? -4.886 -1.697 4.847 1.00 90.38 91 VAL A C 1
ATOM 727 O O . VAL A 1 91 ? -5.789 -2.535 4.869 1.00 90.38 91 VAL A O 1
ATOM 730 N N . LEU A 1 92 ? -4.912 -0.608 4.092 1.00 94.06 92 LEU A N 1
ATOM 731 C CA . LEU A 1 92 ? -5.789 -0.396 2.955 1.00 94.06 92 LEU A CA 1
ATOM 732 C C . LEU A 1 92 ? -4.985 -0.671 1.687 1.00 94.06 92 LEU A C 1
ATOM 734 O O . LEU A 1 92 ? -3.920 -0.085 1.488 1.00 94.06 92 LEU A O 1
ATOM 738 N N . VAL A 1 93 ? -5.534 -1.531 0.838 1.00 93.94 93 VAL A N 1
ATOM 739 C CA . VAL A 1 93 ? -5.164 -1.648 -0.571 1.00 93.94 93 VAL A CA 1
ATOM 740 C C . VAL A 1 93 ? -6.362 -1.150 -1.365 1.00 93.94 93 VAL A C 1
ATOM 742 O O . VAL A 1 93 ? -7.421 -1.781 -1.330 1.00 93.94 93 VAL A O 1
ATOM 745 N N . ALA A 1 94 ? -6.213 -0.004 -2.020 1.00 95.19 94 ALA A N 1
ATOM 746 C CA . ALA A 1 94 ? -7.234 0.583 -2.876 1.00 95.19 94 ALA A CA 1
ATOM 747 C C . ALA A 1 94 ? -6.755 0.558 -4.327 1.00 95.19 94 ALA A C 1
ATOM 749 O O . ALA A 1 94 ? -5.595 0.879 -4.580 1.00 95.19 94 ALA A O 1
ATOM 750 N N . MET A 1 95 ? -7.624 0.161 -5.253 1.00 95.19 95 MET A N 1
ATOM 751 C CA . MET A 1 95 ? -7.350 0.139 -6.689 1.00 95.19 95 MET A CA 1
ATOM 752 C C . MET A 1 95 ? -8.171 1.222 -7.373 1.00 95.19 95 MET A C 1
ATOM 754 O O . MET A 1 95 ? -9.369 1.347 -7.109 1.00 95.19 95 MET A O 1
ATOM 758 N N . ASP A 1 96 ? -7.528 1.976 -8.256 1.00 93.56 96 ASP A N 1
ATOM 759 C CA . ASP A 1 96 ? -8.200 3.029 -9.010 1.00 93.56 96 ASP A CA 1
ATOM 760 C C . ASP A 1 96 ? -9.238 2.435 -9.964 1.00 93.56 96 ASP A C 1
ATOM 762 O O . ASP A 1 96 ? -9.136 1.297 -10.435 1.00 93.56 96 ASP A O 1
ATOM 766 N N . GLU A 1 97 ? -10.280 3.206 -10.226 1.00 89.19 97 GLU A N 1
ATOM 767 C CA . GLU A 1 97 ? -11.171 2.979 -11.346 1.00 89.19 97 GLU A CA 1
ATOM 768 C C . GLU A 1 97 ? -10.414 3.250 -12.654 1.00 89.19 97 GLU A C 1
ATOM 770 O O . GLU A 1 97 ? -9.528 4.097 -12.743 1.00 89.19 97 GLU A O 1
ATOM 775 N N . THR A 1 98 ? -10.725 2.473 -13.682 1.00 80.88 98 THR A N 1
ATOM 776 C CA . THR A 1 98 ? -10.086 2.583 -14.998 1.00 80.88 98 THR A CA 1
ATOM 777 C C . THR A 1 98 ? -10.906 3.427 -15.968 1.00 80.88 98 THR A C 1
ATOM 779 O O . THR A 1 98 ? -10.372 3.928 -16.958 1.00 80.88 98 THR A O 1
ATOM 782 N N . GLU A 1 99 ? -12.195 3.623 -15.681 1.00 71.88 99 GLU A N 1
ATOM 783 C CA . GLU A 1 99 ? -13.126 4.376 -16.516 1.00 71.88 99 GLU A CA 1
ATOM 784 C C . GLU A 1 99 ? -13.571 5.688 -15.839 1.00 71.88 99 GLU A C 1
ATOM 786 O O . GLU A 1 99 ? -14.072 5.696 -14.723 1.00 71.88 99 GLU A O 1
ATOM 791 N N . ASN A 1 100 ? -13.488 6.818 -16.552 1.00 66.19 100 ASN A N 1
ATOM 792 C CA . ASN A 1 100 ? -14.050 8.122 -16.142 1.00 66.19 100 ASN A CA 1
ATOM 793 C C . ASN A 1 100 ? -13.432 8.809 -14.905 1.00 66.19 100 ASN A C 1
ATOM 795 O O . ASN A 1 100 ? -14.055 9.714 -14.352 1.00 66.19 100 ASN A O 1
ATOM 799 N N . VAL A 1 101 ? -12.210 8.453 -14.506 1.00 78.50 101 VAL A N 1
ATOM 800 C CA . VAL A 1 101 ? -11.507 9.080 -13.364 1.00 78.50 101 VAL A CA 1
ATOM 801 C C . VAL A 1 101 ? -10.230 9.836 -13.754 1.00 78.50 101 VAL A C 1
ATOM 803 O O . VAL A 1 101 ? -9.393 10.144 -12.907 1.00 78.50 101 VAL A O 1
ATOM 806 N N . ASP A 1 102 ? -10.083 10.154 -15.043 1.00 79.19 102 ASP A N 1
ATOM 807 C CA . ASP A 1 102 ? -8.898 10.826 -15.583 1.00 79.19 102 ASP A CA 1
ATOM 808 C C . ASP A 1 102 ? -8.666 12.188 -14.905 1.00 79.19 102 ASP A C 1
ATOM 810 O O . ASP A 1 102 ? -9.566 13.030 -14.837 1.00 79.19 102 ASP A O 1
ATOM 814 N N . GLY A 1 103 ? -7.465 12.392 -14.363 1.00 83.06 103 GLY A N 1
ATOM 815 C CA . GLY A 1 103 ? -7.075 13.614 -13.656 1.00 83.06 103 GLY A CA 1
ATOM 816 C C . GLY A 1 103 ? -7.621 13.782 -12.229 1.00 83.06 103 GLY A C 1
ATOM 817 O O . GLY A 1 103 ? -7.275 14.768 -11.572 1.00 83.06 103 GLY A O 1
ATOM 818 N N . LEU A 1 104 ? -8.473 12.875 -11.719 1.00 89.44 104 LEU A N 1
ATOM 819 C CA . LEU A 1 104 ? -9.026 12.998 -10.358 1.00 89.44 104 LEU A CA 1
ATOM 820 C C . LEU A 1 104 ? -7.948 12.860 -9.283 1.00 89.44 104 LEU A C 1
ATOM 822 O O . LEU A 1 104 ? -7.980 13.575 -8.281 1.00 89.44 104 LEU A O 1
ATOM 826 N N . ARG A 1 105 ? -6.984 11.961 -9.499 1.00 88.88 105 ARG A N 1
ATOM 827 C CA . ARG A 1 105 ? -5.877 11.723 -8.572 1.00 88.88 105 ARG A CA 1
ATOM 828 C C . ARG A 1 105 ? -5.028 12.982 -8.402 1.00 88.88 105 ARG A C 1
ATOM 830 O O . ARG A 1 105 ? -4.781 13.401 -7.278 1.00 88.88 105 ARG A O 1
ATOM 837 N N . GLU A 1 106 ? -4.636 13.622 -9.498 1.00 88.19 106 GLU A N 1
ATOM 838 C CA . GLU A 1 106 ? -3.860 14.864 -9.481 1.00 88.19 106 GLU A CA 1
ATOM 839 C C . GLU A 1 106 ? -4.659 16.020 -8.872 1.00 88.19 106 GLU A C 1
ATOM 841 O O . GLU A 1 106 ? -4.120 16.786 -8.074 1.00 88.19 106 GLU A O 1
ATOM 846 N N . ALA A 1 107 ? -5.948 16.131 -9.208 1.00 90.06 107 ALA A N 1
ATOM 847 C CA . ALA A 1 107 ? -6.809 17.204 -8.716 1.00 90.06 107 ALA A CA 1
ATOM 848 C C . ALA A 1 107 ? -7.050 17.139 -7.199 1.00 90.06 107 ALA A C 1
ATOM 850 O O . ALA A 1 107 ? -7.154 18.179 -6.550 1.00 90.06 107 ALA A O 1
ATOM 851 N N . LEU A 1 108 ? -7.139 15.931 -6.637 1.00 90.62 108 LEU A N 1
ATOM 852 C CA . LEU A 1 108 ? -7.464 15.703 -5.226 1.00 90.62 108 LEU A CA 1
ATOM 853 C C . LEU A 1 108 ? -6.238 15.371 -4.365 1.00 90.62 108 LEU A C 1
ATOM 855 O O . LEU A 1 108 ? -6.384 15.145 -3.164 1.00 90.62 108 LEU A O 1
ATOM 859 N N . TYR A 1 109 ? -5.032 15.351 -4.944 1.00 87.50 109 TYR A N 1
ATOM 860 C CA . TYR A 1 109 ? -3.810 14.946 -4.244 1.00 87.50 109 TYR A CA 1
ATOM 861 C C . TYR A 1 109 ? -3.565 15.739 -2.960 1.00 87.50 109 TYR A C 1
ATOM 863 O O . TYR A 1 109 ? -3.346 15.150 -1.901 1.00 87.50 109 TYR A O 1
ATOM 871 N N . GLU A 1 110 ? -3.643 17.069 -3.034 1.00 87.50 110 GLU A N 1
ATOM 872 C CA . GLU A 1 110 ? -3.410 17.941 -1.878 1.00 87.50 110 GLU A CA 1
ATOM 873 C C . GLU A 1 110 ? -4.460 17.737 -0.780 1.00 87.50 110 GLU A C 1
ATOM 875 O O . GLU A 1 110 ? -4.129 17.700 0.407 1.00 87.50 110 GLU A O 1
ATOM 880 N N . GLU A 1 111 ? -5.726 17.569 -1.167 1.00 88.44 111 GLU A N 1
ATOM 881 C CA . GLU A 1 111 ? -6.829 17.350 -0.233 1.00 88.44 111 GLU A CA 1
ATOM 882 C C . GLU A 1 111 ? -6.699 15.995 0.468 1.00 88.44 111 GLU A C 1
ATOM 884 O O . GLU A 1 111 ? -6.796 15.912 1.696 1.00 88.44 111 GLU A O 1
ATOM 889 N N . ASN A 1 112 ? -6.390 14.945 -0.294 1.00 90.62 112 ASN A N 1
ATOM 890 C CA . ASN A 1 112 ? -6.159 13.613 0.243 1.00 90.62 112 ASN A CA 1
ATOM 891 C C . ASN A 1 112 ? -4.936 13.589 1.171 1.00 90.62 112 ASN A C 1
ATOM 893 O O . ASN A 1 112 ? -5.022 13.067 2.282 1.00 90.62 112 ASN A O 1
ATOM 897 N N . LEU A 1 113 ? -3.819 14.216 0.784 1.00 87.31 113 LEU A N 1
ATOM 898 C CA . LEU A 1 113 ? -2.632 14.327 1.637 1.00 87.31 113 LEU A CA 1
ATOM 899 C C . LEU A 1 113 ? -2.949 15.055 2.949 1.00 87.31 113 LEU A C 1
ATOM 901 O O . LEU A 1 113 ? -2.589 14.579 4.028 1.00 87.31 113 LEU A O 1
ATOM 905 N N . LYS A 1 114 ? -3.677 16.173 2.879 1.00 86.62 114 LYS A N 1
ATOM 906 C CA . LYS A 1 114 ? -4.102 16.918 4.065 1.00 86.62 114 LYS A CA 1
ATOM 907 C C . LYS A 1 114 ? -4.964 16.061 4.992 1.00 86.62 114 LYS A C 1
ATOM 909 O O . LYS A 1 114 ? -4.711 16.045 6.196 1.00 86.62 114 LYS A O 1
ATOM 914 N N . TYR A 1 115 ? -5.921 15.311 4.449 1.00 88.25 115 TYR A N 1
ATOM 915 C CA . TYR A 1 115 ? -6.739 14.378 5.225 1.00 88.25 115 TYR A CA 1
ATOM 916 C C . TYR A 1 115 ? -5.875 13.331 5.950 1.00 88.25 115 TYR A C 1
ATOM 918 O O . TYR A 1 115 ? -6.035 13.102 7.154 1.00 88.25 115 TYR A O 1
ATOM 926 N N . LEU A 1 116 ? -4.906 12.735 5.247 1.00 87.88 116 LEU A N 1
ATOM 927 C CA . LEU A 1 116 ? -3.975 11.760 5.821 1.00 87.88 116 LEU A CA 1
ATOM 928 C C . LEU A 1 116 ? -3.170 12.361 6.985 1.00 87.88 116 LEU A C 1
ATOM 930 O O . LEU A 1 116 ? -3.079 11.740 8.048 1.00 87.88 116 LEU A O 1
ATOM 934 N N . ILE A 1 117 ? -2.648 13.579 6.827 1.00 81.50 117 ILE A N 1
ATOM 935 C CA . ILE A 1 117 ? -1.899 14.302 7.868 1.00 81.50 117 ILE A CA 1
ATOM 936 C C . ILE A 1 117 ? -2.796 14.608 9.076 1.00 81.50 117 ILE A C 1
ATOM 938 O O . ILE A 1 117 ? -2.458 14.276 10.219 1.00 81.50 117 ILE A O 1
ATOM 942 N N . GLU A 1 118 ? -3.969 15.199 8.842 1.00 81.69 118 GLU A N 1
ATOM 943 C CA . GLU A 1 118 ? -4.905 15.605 9.896 1.00 81.69 118 GLU A CA 1
ATOM 944 C C . GLU A 1 118 ? -5.456 14.412 10.685 1.00 81.69 118 GLU A C 1
ATOM 946 O O . GLU A 1 118 ? -5.708 14.532 11.889 1.00 81.69 118 GLU A O 1
ATOM 951 N N . SER A 1 119 ? -5.552 13.235 10.054 1.00 82.50 119 SER A N 1
ATOM 952 C CA . SER A 1 119 ? -5.990 12.002 10.711 1.00 82.50 119 SER A CA 1
ATOM 953 C C . SER A 1 119 ? -5.102 11.604 11.895 1.00 82.50 119 SER A C 1
ATOM 955 O O . SER A 1 119 ? -5.586 10.987 12.849 1.00 82.50 119 SER A O 1
ATOM 957 N N . ARG A 1 120 ? -3.796 11.927 11.837 1.00 81.75 120 ARG A N 1
ATOM 958 C CA . ARG A 1 120 ? -2.763 11.495 12.797 1.00 81.75 120 ARG A CA 1
ATOM 959 C C . ARG A 1 120 ? -2.807 9.987 13.078 1.00 81.75 120 ARG A C 1
ATOM 961 O O . ARG A 1 120 ? -2.615 9.554 14.219 1.00 81.75 120 ARG A O 1
ATOM 968 N N . ARG A 1 121 ? -3.104 9.173 12.062 1.00 82.06 121 ARG A N 1
ATOM 969 C CA . ARG A 1 121 ? -3.225 7.704 12.172 1.00 82.06 121 ARG A CA 1
ATOM 970 C C . ARG A 1 121 ? -2.272 6.940 11.261 1.00 82.06 121 ARG A C 1
ATOM 972 O O . ARG A 1 121 ? -2.117 5.737 11.456 1.00 82.06 121 ARG A O 1
ATOM 979 N N . ILE A 1 122 ? -1.669 7.618 10.291 1.00 84.19 122 ILE A N 1
ATOM 980 C CA . ILE A 1 122 ? -0.857 7.005 9.238 1.00 84.19 122 ILE A CA 1
ATOM 981 C C . ILE A 1 122 ? 0.457 6.475 9.808 1.00 84.19 122 ILE A C 1
ATOM 983 O O . ILE A 1 122 ? 1.103 7.159 10.591 1.00 84.19 122 ILE A O 1
ATOM 987 N N . ILE A 1 123 ? 0.813 5.255 9.413 1.00 80.75 123 ILE A N 1
ATOM 988 C CA . ILE A 1 123 ? 2.108 4.604 9.664 1.00 80.75 123 ILE A CA 1
ATOM 989 C C . ILE A 1 123 ? 2.993 4.763 8.422 1.00 80.75 123 ILE A C 1
ATOM 991 O O . ILE A 1 123 ? 4.177 5.067 8.524 1.00 80.75 123 ILE A O 1
ATOM 995 N N . ALA A 1 124 ? 2.416 4.521 7.244 1.00 84.06 124 ALA A N 1
ATOM 996 C CA . ALA A 1 124 ? 3.050 4.704 5.944 1.00 84.06 124 ALA A CA 1
ATOM 997 C C . ALA A 1 124 ? 1.962 4.799 4.871 1.00 84.06 124 ALA A C 1
ATOM 999 O O . ALA A 1 124 ? 0.945 4.117 4.975 1.00 84.06 124 ALA A O 1
ATOM 1000 N N . ALA A 1 125 ? 2.150 5.615 3.841 1.00 89.75 125 ALA A N 1
ATOM 1001 C CA . ALA A 1 125 ? 1.160 5.774 2.779 1.00 89.75 125 ALA A CA 1
ATOM 1002 C C . ALA A 1 125 ? 1.828 6.095 1.447 1.00 89.75 125 ALA A C 1
ATOM 1004 O O . ALA A 1 125 ? 2.898 6.697 1.416 1.00 89.75 125 ALA A O 1
ATOM 1005 N N . GLY A 1 126 ? 1.189 5.728 0.344 1.00 89.56 126 GLY A N 1
ATOM 1006 C CA . GLY A 1 126 ? 1.567 6.249 -0.961 1.00 89.56 126 GLY A CA 1
ATOM 1007 C C . GLY A 1 126 ? 0.948 5.496 -2.128 1.00 89.56 126 GLY A C 1
ATOM 1008 O O . GLY A 1 126 ? 0.452 4.377 -1.936 1.00 89.56 126 GLY A O 1
ATOM 1009 N N . PRO A 1 127 ? 1.021 6.087 -3.330 1.00 91.50 127 PRO A N 1
ATOM 1010 C CA . PRO A 1 127 ? 0.454 5.491 -4.520 1.00 91.50 127 PRO A CA 1
ATOM 1011 C C . PRO A 1 127 ? 1.216 4.245 -4.955 1.00 91.50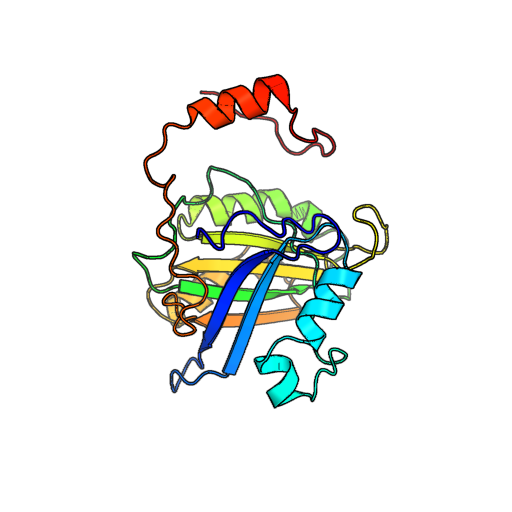 127 PRO A C 1
ATOM 1013 O O . PRO A 1 127 ? 2.450 4.150 -4.897 1.00 91.50 127 PRO A O 1
ATOM 1016 N N . MET A 1 128 ? 0.443 3.274 -5.415 1.00 91.06 128 MET A N 1
ATOM 1017 C CA . MET A 1 128 ? 0.914 2.104 -6.129 1.00 91.06 128 MET A CA 1
ATOM 1018 C C . MET A 1 128 ? 0.952 2.432 -7.615 1.00 91.06 128 MET A C 1
ATOM 1020 O O . MET A 1 128 ? -0.015 2.935 -8.177 1.00 91.06 128 MET A O 1
ATOM 1024 N N . HIS A 1 129 ? 2.073 2.134 -8.253 1.00 88.69 129 HIS A N 1
ATOM 1025 C CA . HIS A 1 129 ? 2.261 2.264 -9.688 1.00 88.69 129 HIS A CA 1
ATOM 1026 C C . HIS A 1 129 ? 2.487 0.890 -10.312 1.00 88.69 129 HIS A C 1
ATOM 1028 O O . HIS A 1 129 ? 2.959 -0.041 -9.648 1.00 88.69 129 HIS A O 1
ATOM 1034 N N . VAL A 1 130 ? 2.216 0.777 -11.612 1.00 86.88 130 VAL A N 1
ATOM 1035 C CA . VAL A 1 130 ? 2.628 -0.396 -12.392 1.00 86.88 130 VAL A CA 1
ATOM 1036 C C . VAL A 1 130 ? 4.137 -0.608 -12.227 1.00 86.88 130 VAL A C 1
ATOM 1038 O O . VAL A 1 130 ? 4.936 0.314 -12.406 1.00 86.88 130 VAL A O 1
ATOM 1041 N N . ALA A 1 131 ? 4.535 -1.824 -11.854 1.00 86.62 131 ALA A N 1
ATOM 1042 C CA . ALA A 1 131 ? 5.939 -2.177 -11.702 1.00 86.62 131 ALA A CA 1
ATOM 1043 C C . ALA A 1 131 ? 6.593 -2.340 -13.083 1.00 86.62 131 ALA A C 1
ATOM 1045 O O . ALA A 1 131 ? 6.479 -3.380 -13.726 1.00 86.62 131 ALA A O 1
ATOM 1046 N N . THR A 1 132 ? 7.278 -1.300 -13.546 1.00 81.94 132 THR A N 1
ATOM 1047 C CA . THR A 1 132 ? 8.085 -1.329 -14.773 1.00 81.94 132 THR A CA 1
ATOM 1048 C C . THR A 1 132 ? 9.570 -1.472 -14.446 1.00 81.94 132 THR A C 1
ATOM 1050 O O . THR A 1 132 ? 9.996 -1.311 -13.297 1.00 81.94 132 THR A O 1
ATOM 1053 N N . LYS A 1 133 ? 10.391 -1.748 -15.464 1.00 76.94 133 LYS A N 1
ATOM 1054 C CA . LYS A 1 133 ? 11.847 -1.831 -15.297 1.00 76.94 133 LYS A CA 1
ATOM 1055 C C . LYS A 1 133 ? 12.445 -0.493 -14.851 1.00 76.94 133 LYS A C 1
ATOM 1057 O O . LYS A 1 133 ? 13.226 -0.464 -13.905 1.00 76.94 133 LYS A O 1
ATOM 1062 N N . ASP A 1 134 ? 12.026 0.598 -15.488 1.00 73.94 134 ASP A N 1
ATOM 1063 C CA . ASP A 1 134 ? 12.575 1.935 -15.262 1.00 73.94 134 ASP A CA 1
ATOM 1064 C C . ASP A 1 134 ? 11.612 2.806 -14.446 1.00 73.94 134 ASP A C 1
ATOM 1066 O O . ASP A 1 134 ? 10.391 2.724 -14.588 1.00 73.94 134 ASP A O 1
ATOM 1070 N N . LYS A 1 135 ? 12.147 3.641 -13.548 1.00 67.06 135 LYS A N 1
ATOM 1071 C CA . LYS A 1 135 ? 11.319 4.483 -12.662 1.00 67.06 135 LYS A CA 1
ATOM 1072 C C . LYS A 1 135 ? 10.522 5.569 -13.389 1.00 67.06 135 LYS A C 1
ATOM 1074 O O . LYS A 1 135 ? 9.429 5.916 -12.940 1.00 67.06 135 LYS A O 1
ATOM 1079 N N . ASP A 1 136 ? 11.068 6.033 -14.507 1.00 73.12 136 ASP A N 1
ATOM 1080 C CA . ASP A 1 136 ? 10.552 7.137 -15.318 1.00 73.12 136 ASP A CA 1
ATOM 1081 C C . ASP A 1 136 ? 9.819 6.619 -16.571 1.00 73.12 136 ASP A C 1
ATOM 1083 O O . ASP A 1 136 ? 9.538 7.377 -17.496 1.00 73.12 136 ASP A O 1
ATOM 1087 N N . ASP A 1 137 ? 9.533 5.312 -16.623 1.00 74.00 137 ASP A N 1
ATOM 1088 C CA . ASP A 1 137 ? 8.750 4.709 -17.698 1.00 74.00 137 ASP A CA 1
ATOM 1089 C C . ASP A 1 137 ? 7.335 5.320 -17.709 1.00 74.00 137 ASP A C 1
ATOM 1091 O O . ASP A 1 137 ? 6.641 5.226 -16.691 1.00 74.00 137 ASP A O 1
ATOM 1095 N N . PRO A 1 138 ? 6.867 5.901 -18.830 1.00 79.56 138 PRO A N 1
ATOM 1096 C CA . PRO A 1 138 ? 5.507 6.423 -18.950 1.00 79.56 138 PRO A CA 1
ATOM 1097 C C . PRO A 1 138 ? 4.415 5.385 -18.662 1.00 79.56 138 PRO A C 1
ATOM 1099 O O . PRO A 1 138 ? 3.306 5.757 -18.293 1.00 79.56 138 PRO A O 1
ATOM 1102 N N . ALA A 1 139 ? 4.711 4.088 -18.805 1.00 82.50 139 ALA A N 1
ATOM 1103 C CA . ALA A 1 139 ? 3.794 3.008 -18.448 1.00 82.50 139 ALA A CA 1
ATOM 1104 C C . ALA A 1 139 ? 3.683 2.773 -16.927 1.00 82.50 139 ALA A C 1
ATOM 1106 O O . ALA A 1 139 ? 2.761 2.088 -16.485 1.00 82.50 139 ALA A O 1
ATOM 1107 N N . SER A 1 140 ? 4.580 3.344 -16.111 1.00 81.50 140 SER A N 1
ATOM 1108 C CA . SER A 1 140 ? 4.536 3.309 -14.641 1.00 81.50 140 SER A CA 1
ATOM 1109 C C . SER A 1 140 ? 3.486 4.286 -14.096 1.00 81.50 140 SER A C 1
ATOM 1111 O O . SER A 1 140 ? 3.798 5.150 -13.272 1.00 81.50 140 SER A O 1
ATOM 1113 N N . VAL A 1 141 ? 2.241 4.157 -14.546 1.00 85.31 141 VAL A N 1
ATOM 1114 C CA . VAL A 1 141 ? 1.106 4.978 -14.103 1.00 85.31 141 VAL A CA 1
ATOM 1115 C C . VAL A 1 141 ? 0.625 4.564 -12.713 1.00 85.31 141 VAL A C 1
ATOM 1117 O O . VAL A 1 141 ? 0.845 3.423 -12.296 1.00 85.31 141 VAL A O 1
ATOM 1120 N N . GLY A 1 142 ? 0.004 5.500 -11.991 1.00 85.56 142 GLY A N 1
ATOM 1121 C CA . GLY A 1 142 ? -0.663 5.215 -10.722 1.00 85.56 142 GLY A CA 1
ATOM 1122 C C . GLY A 1 142 ? -1.878 4.316 -10.949 1.00 85.56 142 GLY A C 1
ATOM 1123 O O . GLY A 1 142 ? -2.603 4.496 -11.921 1.00 85.56 142 GLY A O 1
ATOM 1124 N N . VAL A 1 143 ? -2.056 3.316 -10.090 1.00 91.00 143 VAL A N 1
ATOM 1125 C CA . VAL A 1 143 ? -3.125 2.306 -10.197 1.00 91.00 143 VAL A CA 1
ATOM 1126 C C . VAL A 1 143 ? -3.876 2.099 -8.884 1.00 91.00 143 VAL A C 1
ATOM 1128 O O . VAL A 1 143 ? -4.699 1.191 -8.778 1.00 91.00 143 VAL A O 1
ATOM 1131 N N . GLY A 1 144 ? -3.569 2.889 -7.860 1.00 93.56 144 GLY A N 1
ATOM 1132 C CA . GLY A 1 144 ? -4.146 2.721 -6.537 1.00 93.56 144 GLY A CA 1
ATOM 1133 C C . GLY A 1 144 ? -3.271 3.280 -5.429 1.00 93.56 144 GLY A C 1
ATOM 1134 O O . GLY A 1 144 ? -2.257 3.931 -5.679 1.00 93.56 144 GLY A O 1
ATOM 1135 N N . ASP A 1 145 ? -3.631 2.961 -4.191 1.00 94.75 145 ASP A N 1
ATOM 1136 C CA . ASP A 1 145 ? -2.917 3.380 -2.990 1.00 94.75 145 ASP A CA 1
ATOM 1137 C C . ASP A 1 145 ? -2.728 2.222 -2.008 1.00 94.75 145 ASP A C 1
ATOM 1139 O O . ASP A 1 145 ? -3.612 1.387 -1.794 1.00 94.75 145 ASP A O 1
ATOM 1143 N N . LEU A 1 146 ? -1.555 2.210 -1.373 1.00 93.06 146 LEU A N 1
ATOM 1144 C CA . LEU A 1 146 ? -1.265 1.383 -0.210 1.00 93.06 146 LEU A CA 1
ATOM 1145 C C . LEU A 1 146 ? -1.121 2.304 0.999 1.00 93.06 146 LEU A C 1
ATOM 1147 O O . LEU A 1 146 ? -0.204 3.129 1.059 1.00 93.06 146 LEU A O 1
ATOM 1151 N N . ILE A 1 147 ? -2.019 2.151 1.972 1.00 92.50 147 ILE A N 1
ATOM 1152 C CA . ILE A 1 147 ? -2.045 2.974 3.185 1.00 92.50 147 ILE A CA 1
ATOM 1153 C C . ILE A 1 147 ? -2.029 2.060 4.406 1.00 92.50 147 ILE A C 1
ATOM 1155 O O . ILE A 1 147 ? -2.941 1.273 4.634 1.00 92.50 147 ILE A O 1
ATOM 1159 N N . MET A 1 148 ? -0.990 2.182 5.221 1.00 88.62 148 MET A N 1
ATOM 1160 C CA . MET A 1 148 ? -0.872 1.558 6.533 1.00 88.62 148 MET A CA 1
ATOM 1161 C C . MET A 1 148 ? -1.233 2.591 7.598 1.00 88.62 148 MET A C 1
ATOM 1163 O O . MET A 1 148 ? -0.660 3.681 7.634 1.00 88.62 148 MET A O 1
ATOM 1167 N N . PHE A 1 149 ? -2.176 2.264 8.475 1.00 86.62 149 PHE A N 1
ATOM 1168 C CA . PHE A 1 149 ? -2.709 3.193 9.469 1.00 86.62 149 PHE A CA 1
ATOM 1169 C C . PHE A 1 149 ? -3.203 2.461 10.718 1.00 86.62 149 PHE A C 1
ATOM 1171 O O . PHE A 1 149 ? -3.407 1.253 10.717 1.00 86.62 149 PHE A O 1
ATOM 1178 N N . ASN A 1 150 ? -3.410 3.195 11.806 1.00 83.50 150 ASN A N 1
ATOM 1179 C CA . ASN A 1 150 ? -3.986 2.657 13.034 1.00 83.50 150 ASN A CA 1
ATOM 1180 C C . ASN A 1 150 ? -5.496 2.916 13.112 1.00 83.50 150 ASN A C 1
ATOM 1182 O O . ASN A 1 150 ? -5.944 4.050 12.941 1.00 83.50 150 ASN A O 1
ATOM 1186 N N . ALA A 1 151 ? -6.266 1.889 13.477 1.00 83.50 151 ALA A N 1
ATOM 1187 C CA . ALA A 1 151 ? -7.697 1.996 13.767 1.00 83.50 151 ALA A CA 1
ATOM 1188 C C . ALA A 1 151 ? -8.084 1.076 14.929 1.00 83.50 151 ALA A C 1
ATOM 1190 O O . ALA A 1 151 ? -7.663 -0.073 14.979 1.00 83.50 151 ALA A O 1
ATOM 1191 N N . ARG A 1 152 ? -8.905 1.542 15.876 1.00 79.12 152 ARG A N 1
ATOM 1192 C CA . ARG A 1 152 ? -9.252 0.783 17.097 1.00 79.12 152 ARG A CA 1
ATOM 1193 C C . ARG A 1 152 ? -10.173 -0.396 16.816 1.00 79.12 152 ARG A C 1
ATOM 1195 O O . ARG A 1 152 ? -10.275 -1.315 17.625 1.00 79.12 152 ARG A O 1
ATOM 1202 N N . SER A 1 153 ? -10.905 -0.338 15.710 1.00 80.38 153 SER A N 1
ATOM 1203 C CA . SER A 1 153 ? -11.857 -1.365 15.314 1.00 80.38 153 SER A CA 1
ATOM 1204 C C . SER A 1 153 ? -11.995 -1.417 13.802 1.00 80.38 153 SER A C 1
ATOM 1206 O O . SER A 1 153 ? -11.638 -0.474 13.099 1.00 80.38 153 SER A O 1
ATOM 1208 N N . ARG A 1 154 ? -12.569 -2.514 13.304 1.00 82.88 154 ARG A N 1
ATOM 1209 C CA . ARG A 1 154 ? -12.914 -2.653 11.888 1.00 82.88 154 ARG A CA 1
ATOM 1210 C C . ARG A 1 154 ? -13.837 -1.539 11.406 1.00 82.88 154 ARG A C 1
ATOM 1212 O O . ARG A 1 154 ? -13.616 -1.023 10.323 1.00 82.88 154 ARG A O 1
ATOM 1219 N N . GLN A 1 155 ? -14.845 -1.185 12.199 1.00 86.88 155 GLN A N 1
ATOM 1220 C CA . GLN A 1 155 ? -15.809 -0.157 11.820 1.00 86.88 155 GLN A CA 1
ATOM 1221 C C . GLN A 1 155 ? -15.126 1.207 11.672 1.00 86.88 155 GLN A C 1
ATOM 1223 O O . GLN A 1 155 ? -15.300 1.863 10.658 1.00 86.88 155 GLN A O 1
ATOM 1228 N N . GLU A 1 156 ? -14.254 1.567 12.617 1.00 84.94 156 GLU A N 1
ATOM 1229 C CA . GLU A 1 156 ? -13.457 2.797 12.514 1.00 84.94 156 GLU A CA 1
ATOM 1230 C C . GLU A 1 156 ? -12.493 2.765 11.318 1.00 84.94 156 GLU A C 1
ATOM 1232 O O . GLU A 1 156 ? -12.240 3.796 10.703 1.00 84.94 156 GLU A O 1
ATOM 1237 N N . ALA A 1 157 ? -11.942 1.593 10.985 1.00 88.69 157 ALA A N 1
ATOM 1238 C CA . ALA A 1 157 ? -11.084 1.451 9.816 1.00 88.69 157 ALA A CA 1
ATOM 1239 C C . ALA A 1 157 ? -11.865 1.675 8.514 1.00 88.69 157 ALA A C 1
ATOM 1241 O O . ALA A 1 157 ? -11.356 2.344 7.624 1.00 88.69 157 ALA A O 1
ATOM 1242 N N . ILE A 1 158 ? -13.092 1.151 8.426 1.00 92.12 158 ILE A N 1
ATOM 1243 C CA . ILE A 1 158 ? -13.997 1.354 7.287 1.00 92.12 158 ILE A CA 1
ATOM 1244 C C . ILE A 1 158 ? -14.378 2.833 7.173 1.00 92.12 158 ILE A C 1
ATOM 1246 O O . ILE A 1 158 ? -14.155 3.428 6.129 1.00 92.12 158 ILE A O 1
ATOM 1250 N N . GLU A 1 159 ? -14.845 3.446 8.262 1.00 92.69 159 GLU A N 1
ATOM 1251 C CA . GLU A 1 159 ? -15.226 4.866 8.289 1.00 92.69 159 GLU A CA 1
ATOM 1252 C C . GLU A 1 159 ? -14.072 5.788 7.881 1.00 92.69 159 GLU A C 1
ATOM 1254 O O . GLU A 1 159 ? -14.280 6.776 7.185 1.00 92.69 159 GLU A O 1
ATOM 1259 N N . PHE A 1 160 ? -12.844 5.460 8.293 1.00 92.62 1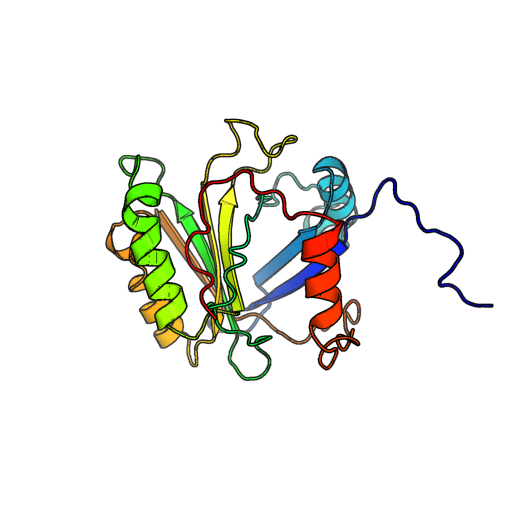60 PHE A N 1
ATOM 1260 C CA . PHE A 1 160 ? -11.656 6.203 7.885 1.00 92.62 160 PHE A CA 1
ATOM 1261 C C . PHE A 1 160 ? -11.395 6.101 6.377 1.00 92.62 160 PHE A C 1
ATOM 1263 O O . PHE A 1 160 ? -11.133 7.118 5.744 1.00 92.62 160 PHE A O 1
ATOM 1270 N N . VAL A 1 161 ? -11.447 4.898 5.795 1.00 95.44 161 VAL A N 1
ATOM 1271 C CA . VAL A 1 161 ? -11.139 4.737 4.364 1.00 95.44 161 VAL A CA 1
ATOM 1272 C C . VAL A 1 161 ? -12.258 5.247 3.460 1.00 95.44 161 VAL A C 1
ATOM 1274 O O . VAL A 1 161 ? -11.968 5.772 2.393 1.00 95.44 161 VAL A O 1
ATOM 1277 N N . GLU A 1 162 ? -13.518 5.141 3.890 1.00 95.31 162 GLU A N 1
ATOM 1278 C CA . GLU A 1 162 ? -14.675 5.673 3.156 1.00 95.31 162 GLU A CA 1
ATOM 1279 C C . GLU A 1 162 ? -14.678 7.206 3.122 1.00 95.31 162 GLU A C 1
ATOM 1281 O O . GLU A 1 162 ? -15.188 7.786 2.172 1.00 95.31 162 GLU A O 1
ATOM 1286 N N . ALA A 1 163 ? -14.069 7.852 4.121 1.00 95.12 163 ALA A N 1
ATOM 1287 C CA . ALA A 1 163 ? -13.928 9.304 4.204 1.00 95.12 163 ALA A CA 1
ATOM 1288 C C . ALA A 1 163 ? -12.639 9.841 3.549 1.00 95.12 163 ALA A C 1
ATOM 1290 O O . ALA A 1 163 ? -12.318 11.019 3.709 1.00 95.12 163 ALA A O 1
ATOM 1291 N N . LEU A 1 164 ? -11.863 9.004 2.846 1.00 95.81 164 LEU A N 1
ATOM 1292 C CA . LEU A 1 164 ? -10.747 9.500 2.037 1.00 95.81 164 LEU A CA 1
ATOM 1293 C C . LEU A 1 164 ? -11.303 10.366 0.895 1.00 95.81 164 LEU A C 1
ATOM 1295 O O . LEU A 1 164 ? -12.192 9.891 0.190 1.00 95.81 164 LEU A O 1
ATOM 1299 N N . PRO A 1 165 ? -10.742 11.558 0.617 1.00 96.25 165 PRO A N 1
ATOM 1300 C CA . PRO A 1 165 ? -11.185 12.390 -0.507 1.00 96.25 165 PRO A CA 1
ATOM 1301 C C . PRO A 1 165 ? -11.206 11.646 -1.849 1.00 96.25 165 PRO A C 1
ATOM 1303 O O . PRO A 1 165 ? -12.126 11.807 -2.646 1.00 96.25 165 PRO A O 1
ATOM 1306 N N . TYR A 1 166 ? -10.238 10.752 -2.075 1.00 95.62 166 TYR A N 1
ATOM 1307 C CA . TYR A 1 166 ? -10.238 9.859 -3.236 1.00 95.62 166 TYR A CA 1
ATOM 1308 C C . TYR A 1 166 ? -11.415 8.869 -3.246 1.00 95.62 166 TYR A C 1
ATOM 1310 O O . TYR A 1 166 ? -12.008 8.636 -4.297 1.00 95.62 166 TYR A O 1
ATOM 1318 N N . ALA A 1 167 ? -11.785 8.304 -2.094 1.00 95.19 167 ALA A N 1
ATOM 1319 C CA . ALA A 1 167 ? -12.923 7.393 -1.993 1.00 95.19 167 ALA A CA 1
ATOM 1320 C C . ALA A 1 167 ? -14.254 8.130 -2.206 1.00 95.19 167 ALA A C 1
ATOM 1322 O O . ALA A 1 167 ? -15.087 7.670 -2.983 1.00 95.19 167 ALA A O 1
ATOM 1323 N N . GLU A 1 168 ? -14.432 9.299 -1.583 1.00 95.88 168 GLU A N 1
ATOM 1324 C CA . GLU A 1 168 ? -15.644 10.117 -1.725 1.00 95.88 168 GLU A CA 1
ATOM 1325 C C . GLU A 1 168 ? -15.854 10.609 -3.163 1.00 95.88 168 GLU A C 1
ATOM 1327 O O . GLU A 1 168 ? -16.986 10.667 -3.647 1.00 95.88 168 GLU A O 1
ATOM 1332 N N . ALA A 1 169 ? -14.764 10.911 -3.871 1.00 93.94 169 ALA A N 1
ATOM 1333 C CA . ALA A 1 169 ? -14.796 11.289 -5.279 1.00 93.94 169 ALA A CA 1
ATOM 1334 C C . ALA A 1 169 ? -15.015 10.106 -6.239 1.00 93.94 169 ALA A C 1
ATOM 1336 O O . ALA A 1 169 ? -15.155 10.321 -7.443 1.00 93.94 169 ALA A O 1
ATOM 1337 N N . GLY A 1 170 ? -15.042 8.869 -5.731 1.00 93.44 170 GLY A N 1
ATOM 1338 C CA . GLY A 1 170 ? -15.201 7.666 -6.544 1.00 93.44 170 GLY A CA 1
ATOM 1339 C C . GLY A 1 170 ? -13.962 7.302 -7.362 1.00 93.44 170 GLY A C 1
ATOM 1340 O O . GLY A 1 170 ? -14.100 6.637 -8.384 1.00 93.44 170 GLY A O 1
ATOM 1341 N N . LEU A 1 171 ? -12.761 7.725 -6.937 1.00 94.56 171 LEU A N 1
ATOM 1342 C CA . LEU A 1 171 ? -11.510 7.345 -7.604 1.00 94.56 171 LEU A CA 1
ATOM 1343 C C . LEU A 1 171 ? -11.273 5.836 -7.522 1.00 94.56 171 LEU A C 1
ATOM 1345 O O . LEU A 1 171 ? -10.736 5.258 -8.458 1.00 94.56 171 LEU A O 1
ATOM 1349 N N . TYR A 1 172 ? -11.643 5.202 -6.409 1.00 95.31 172 TYR A N 1
ATOM 1350 C CA . TYR A 1 172 ? -11.370 3.787 -6.181 1.00 95.31 172 TYR A CA 1
ATOM 1351 C C . TYR A 1 172 ? -12.523 2.893 -6.638 1.00 95.31 172 TYR A C 1
ATOM 1353 O O . TYR A 1 172 ? -13.663 3.072 -6.209 1.00 95.31 172 TYR A O 1
ATOM 1361 N N . SER A 1 173 ? -12.199 1.871 -7.429 1.00 93.94 173 SER A N 1
ATOM 1362 C CA . SER A 1 173 ? -13.135 0.816 -7.841 1.00 93.94 173 SER A CA 1
ATOM 1363 C C . SER A 1 173 ? -13.227 -0.320 -6.816 1.00 93.94 173 SER A C 1
ATOM 1365 O O . SER A 1 173 ? -14.295 -0.895 -6.604 1.00 93.94 173 SER A O 1
ATOM 1367 N N . ASP A 1 174 ? -12.112 -0.632 -6.148 1.00 94.00 174 ASP A N 1
ATOM 1368 C CA . ASP A 1 174 ? -12.011 -1.671 -5.121 1.00 94.00 174 ASP A CA 1
ATOM 1369 C C . ASP A 1 174 ? -11.196 -1.155 -3.933 1.00 94.00 174 ASP A C 1
ATOM 1371 O O . ASP A 1 174 ? -10.106 -0.610 -4.097 1.00 94.00 174 ASP A O 1
ATOM 1375 N N . MET A 1 175 ? -11.708 -1.357 -2.721 1.00 95.06 175 MET A N 1
ATOM 1376 C CA . MET A 1 175 ? -11.020 -1.014 -1.478 1.00 95.06 175 MET A CA 1
ATOM 1377 C C . MET A 1 175 ? -11.046 -2.203 -0.532 1.00 95.06 175 MET A C 1
ATOM 1379 O O . MET A 1 175 ? -12.106 -2.693 -0.135 1.00 95.06 175 MET A O 1
ATOM 1383 N N . ARG A 1 176 ? -9.863 -2.647 -0.110 1.00 92.62 176 ARG A N 1
ATOM 1384 C CA . ARG A 1 176 ? -9.710 -3.767 0.818 1.00 92.62 176 ARG A CA 1
ATOM 1385 C C . ARG A 1 176 ? -8.979 -3.324 2.064 1.00 92.62 176 ARG A C 1
ATOM 1387 O O . ARG A 1 176 ? -7.836 -2.881 1.995 1.00 92.62 176 ARG A O 1
ATOM 1394 N N . VAL A 1 177 ? -9.633 -3.494 3.209 1.00 91.44 177 VAL A N 1
ATOM 1395 C CA . VAL A 1 177 ? -9.070 -3.166 4.520 1.00 91.44 177 VAL A CA 1
ATOM 1396 C C . VAL A 1 177 ? -8.835 -4.436 5.320 1.00 91.44 177 VAL A C 1
ATOM 1398 O O . VAL A 1 177 ? -9.759 -5.216 5.570 1.00 91.44 177 VAL A O 1
ATOM 1401 N N . HIS A 1 178 ? -7.600 -4.615 5.773 1.00 89.19 178 HIS A N 1
ATOM 1402 C CA . HIS A 1 178 ? -7.185 -5.763 6.568 1.00 89.19 178 HIS A CA 1
ATOM 1403 C C . HIS A 1 178 ? -6.409 -5.318 7.799 1.00 89.19 178 HIS A C 1
ATOM 1405 O O . HIS A 1 178 ? -5.587 -4.413 7.728 1.00 89.19 178 HIS A O 1
ATOM 1411 N N . PHE A 1 179 ? -6.622 -5.988 8.930 1.00 83.69 179 PHE A N 1
ATOM 1412 C CA . PHE A 1 179 ? -5.689 -5.886 10.051 1.00 83.69 179 PHE A CA 1
ATOM 1413 C C . PHE A 1 179 ? -4.494 -6.792 9.780 1.00 83.69 179 PHE A C 1
ATOM 1415 O O . PHE A 1 179 ? -4.648 -7.854 9.171 1.00 83.69 179 PHE A O 1
ATOM 1422 N N . TYR A 1 180 ? -3.316 -6.401 10.251 1.00 78.75 180 TYR A N 1
ATOM 1423 C CA . TYR A 1 180 ? -2.117 -7.219 10.116 1.00 78.75 180 TYR A CA 1
ATOM 1424 C C . TYR A 1 180 ? -1.386 -7.374 11.446 1.00 78.75 180 TYR A C 1
ATOM 1426 O O . TYR A 1 180 ? -1.507 -6.549 12.350 1.00 78.75 180 TYR A O 1
ATOM 1434 N N . ASN A 1 181 ? -0.633 -8.464 11.585 1.00 68.50 181 ASN A N 1
ATOM 1435 C CA . ASN A 1 181 ? 0.211 -8.659 12.759 1.00 68.50 181 ASN A CA 1
ATOM 1436 C C . ASN A 1 181 ? 1.483 -7.820 12.637 1.00 68.50 181 ASN A C 1
ATOM 1438 O O . ASN A 1 181 ? 2.205 -7.912 11.647 1.00 68.50 181 ASN A O 1
ATOM 1442 N N . GLN A 1 182 ? 1.773 -7.038 13.675 1.00 58.16 182 GLN A N 1
ATOM 1443 C CA . GLN A 1 182 ? 3.034 -6.304 13.805 1.00 58.16 182 GLN A CA 1
ATOM 1444 C C . GLN A 1 182 ? 4.197 -7.165 14.270 1.00 58.16 182 GLN A C 1
ATOM 1446 O O . GLN A 1 182 ? 5.349 -6.842 13.992 1.00 58.16 182 GLN A O 1
ATOM 1451 N N . LEU A 1 183 ? 3.905 -8.235 15.012 1.00 54.53 183 LEU A N 1
ATOM 1452 C CA . LEU A 1 183 ? 4.936 -9.162 15.432 1.00 54.53 183 LEU A CA 1
ATOM 1453 C C . LEU A 1 183 ? 5.309 -10.012 14.218 1.00 54.53 183 LEU A C 1
ATOM 1455 O O . LEU A 1 183 ? 4.509 -10.841 13.776 1.00 54.53 183 LEU A O 1
ATOM 1459 N N . ASP A 1 184 ? 6.509 -9.795 13.686 1.00 46.53 184 ASP A N 1
ATOM 1460 C CA . ASP A 1 184 ? 7.109 -10.707 12.725 1.00 46.53 184 ASP A CA 1
ATOM 1461 C C . ASP A 1 184 ? 7.357 -12.064 13.407 1.00 46.53 184 ASP A C 1
ATOM 1463 O O . ASP A 1 184 ? 8.403 -12.326 14.000 1.00 46.53 184 ASP A O 1
ATOM 1467 N N . ILE A 1 185 ? 6.355 -12.940 13.347 1.00 39.94 185 ILE A N 1
ATOM 1468 C CA . ILE A 1 185 ? 6.435 -14.308 13.868 1.00 39.94 185 ILE A CA 1
ATOM 1469 C C . ILE A 1 185 ? 7.357 -15.209 13.033 1.00 39.94 185 ILE A C 1
ATOM 1471 O O . ILE A 1 185 ? 7.581 -16.353 13.423 1.00 39.94 185 ILE A O 1
ATOM 1475 N N . THR A 1 186 ? 7.903 -14.725 11.908 1.00 41.28 186 THR A N 1
ATOM 1476 C CA . THR A 1 186 ? 8.899 -15.475 11.127 1.00 41.28 186 THR A CA 1
ATOM 1477 C C . THR A 1 186 ? 10.290 -15.428 11.767 1.00 41.28 186 THR A C 1
ATOM 1479 O O . THR A 1 186 ? 11.147 -16.237 11.417 1.00 41.28 186 THR A O 1
ATOM 1482 N N . GLY A 1 187 ? 10.513 -14.520 12.730 1.00 39.78 187 GLY A N 1
ATOM 1483 C CA . GLY A 1 187 ? 11.800 -14.343 13.406 1.00 39.78 187 GLY A CA 1
ATOM 1484 C C . GLY A 1 187 ? 12.892 -13.751 12.509 1.00 39.78 187 GLY A C 1
ATOM 1485 O O . GLY A 1 187 ? 14.065 -13.811 12.872 1.00 39.78 187 GLY A O 1
ATOM 1486 N N . LYS A 1 188 ? 12.525 -13.202 11.343 1.00 43.47 188 LYS A N 1
ATOM 1487 C CA . LYS A 1 188 ? 13.453 -12.731 10.308 1.00 43.47 188 LYS A CA 1
ATOM 1488 C C . LYS A 1 188 ? 13.799 -11.241 10.459 1.00 43.47 188 LYS A C 1
ATOM 1490 O O . LYS A 1 188 ? 14.879 -10.841 10.039 1.00 43.47 188 LYS A O 1
ATOM 1495 N N . PHE A 1 189 ? 12.945 -10.451 11.119 1.00 41.50 189 PHE A N 1
ATOM 1496 C CA . PHE A 1 189 ? 13.057 -8.990 11.251 1.00 41.50 189 PHE A CA 1
ATOM 1497 C C . PHE A 1 189 ? 12.814 -8.467 12.675 1.00 41.50 189 PHE A C 1
ATOM 1499 O O . PHE A 1 189 ? 12.334 -7.349 12.865 1.00 41.50 189 PHE A O 1
ATOM 1506 N N . VAL A 1 190 ? 13.196 -9.225 13.710 1.00 37.53 190 VAL A N 1
ATOM 1507 C CA . VAL A 1 190 ? 13.418 -8.625 15.039 1.00 37.53 190 VAL A CA 1
ATOM 1508 C C . VAL A 1 190 ? 14.738 -7.850 14.991 1.00 37.53 190 VAL A C 1
ATOM 1510 O O . VAL A 1 190 ? 15.753 -8.290 15.522 1.00 37.53 190 VAL A O 1
ATOM 1513 N N . SER A 1 191 ? 14.745 -6.700 14.322 1.00 36.47 191 SER A N 1
ATOM 1514 C CA . SER A 1 191 ? 15.728 -5.663 14.610 1.00 36.47 191 SER A CA 1
ATOM 1515 C C . SER A 1 191 ? 15.022 -4.593 15.425 1.00 36.47 191 SER A C 1
ATOM 1517 O O . SER A 1 191 ? 14.152 -3.878 14.923 1.00 36.47 191 SER A O 1
ATOM 1519 N N . GLU A 1 192 ? 15.377 -4.474 16.702 1.00 38.75 192 GLU A N 1
ATOM 1520 C CA . GLU A 1 192 ? 15.266 -3.168 17.340 1.00 38.75 192 GLU A CA 1
ATOM 1521 C C . GLU A 1 192 ? 16.084 -2.213 16.477 1.00 38.75 192 GLU A C 1
ATOM 1523 O O . GLU A 1 192 ? 17.260 -2.485 16.246 1.00 38.75 192 GLU A O 1
ATOM 1528 N N . ASP A 1 193 ? 15.454 -1.171 15.931 1.00 40.34 193 ASP A N 1
ATOM 1529 C CA . ASP A 1 193 ? 16.173 -0.133 15.202 1.00 40.34 193 ASP A CA 1
ATOM 1530 C C . ASP A 1 193 ? 17.256 0.431 16.140 1.00 40.34 193 ASP A C 1
ATOM 1532 O O . ASP A 1 193 ? 16.919 1.090 17.131 1.00 40.34 193 ASP A O 1
ATOM 1536 N N . PRO A 1 194 ? 18.549 0.156 15.886 1.00 40.66 194 PRO A N 1
ATOM 1537 C CA . PRO A 1 194 ? 19.620 0.618 16.758 1.00 40.66 194 PRO A CA 1
ATOM 1538 C C . PRO A 1 194 ? 19.784 2.144 16.689 1.00 40.66 194 PRO A C 1
ATOM 1540 O O . PRO A 1 194 ? 20.475 2.717 17.529 1.00 40.66 194 PRO A O 1
ATOM 1543 N N . MET A 1 195 ? 19.138 2.797 15.715 1.00 37.22 195 MET A N 1
ATOM 1544 C CA . MET A 1 195 ? 19.108 4.242 15.518 1.00 37.22 195 MET A CA 1
ATOM 1545 C C . MET A 1 195 ? 17.815 4.894 16.023 1.00 37.22 195 MET A C 1
ATOM 1547 O O . MET A 1 195 ? 17.655 6.100 15.851 1.00 37.22 195 MET A O 1
ATOM 1551 N N . ARG A 1 196 ? 16.929 4.155 16.710 1.00 41.53 196 ARG A N 1
ATOM 1552 C CA . ARG A 1 196 ? 15.683 4.693 17.296 1.00 41.53 196 ARG A CA 1
ATOM 1553 C C . ARG A 1 196 ? 15.904 5.967 18.122 1.00 41.53 196 ARG A C 1
ATOM 1555 O O . ARG A 1 196 ? 15.054 6.848 18.136 1.00 41.53 196 ARG A O 1
ATOM 1562 N N . ASP A 1 197 ? 17.049 6.039 18.798 1.00 41.03 197 ASP A N 1
ATOM 1563 C CA . ASP A 1 197 ? 17.443 7.141 19.678 1.00 41.03 197 ASP A CA 1
ATOM 1564 C C . ASP A 1 197 ? 18.637 7.949 19.108 1.00 41.03 197 ASP A C 1
ATOM 1566 O O . ASP A 1 197 ? 19.269 8.730 19.824 1.00 41.03 197 ASP A O 1
ATOM 1570 N N . ALA A 1 198 ? 18.992 7.756 17.829 1.00 40.00 198 ALA A N 1
ATOM 1571 C CA . ALA A 1 198 ? 20.107 8.462 17.208 1.00 40.00 198 ALA A CA 1
ATOM 1572 C C . ALA A 1 198 ? 19.720 9.917 16.877 1.00 40.00 198 ALA A C 1
ATOM 1574 O O . ALA A 1 198 ? 18.681 10.161 16.264 1.00 40.00 198 ALA A O 1
ATOM 1575 N N . PRO A 1 199 ? 20.547 10.912 17.247 1.00 40.78 199 PRO A N 1
ATOM 1576 C CA . PRO A 1 199 ? 20.300 12.296 16.872 1.00 40.78 199 PRO A CA 1
ATOM 1577 C C . PRO A 1 199 ? 20.345 12.445 15.345 1.00 40.78 199 PRO A C 1
ATOM 1579 O O . PRO A 1 199 ? 21.287 11.990 14.695 1.00 40.78 199 PRO A O 1
ATOM 1582 N N . CYS A 1 200 ? 19.357 13.141 14.776 1.00 39.84 200 CYS A N 1
ATOM 1583 C CA . CYS A 1 200 ? 19.190 13.390 13.336 1.00 39.84 200 CYS A CA 1
ATOM 1584 C C . CYS A 1 200 ? 20.344 14.174 12.662 1.00 39.84 200 CYS A C 1
ATOM 1586 O O . CYS A 1 200 ? 20.212 14.607 11.520 1.00 39.84 200 CYS A O 1
ATOM 1588 N N . SER A 1 201 ? 21.485 14.374 13.326 1.00 43.72 201 SER A N 1
ATOM 1589 C CA . SER A 1 201 ? 22.645 15.097 12.792 1.00 43.72 201 SER A CA 1
ATOM 1590 C C . SER A 1 201 ? 23.281 14.398 11.587 1.00 43.72 201 SER A C 1
ATOM 1592 O O . SER A 1 201 ? 23.803 15.062 10.700 1.00 43.72 201 SER A O 1
ATOM 1594 N N . GLN A 1 202 ? 23.182 13.068 11.503 1.00 43.38 202 GLN A N 1
ATOM 1595 C CA . GLN A 1 202 ? 23.619 12.306 10.323 1.00 43.38 202 GLN A CA 1
ATOM 1596 C C . GLN A 1 202 ? 22.740 12.597 9.095 1.00 43.38 202 GLN 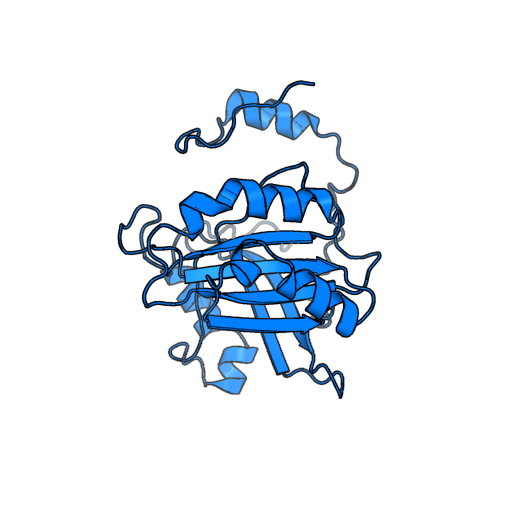A C 1
ATOM 1598 O O . GLN A 1 202 ? 23.207 12.535 7.961 1.00 43.38 202 GLN A O 1
ATOM 1603 N N . MET A 1 203 ? 21.477 12.976 9.317 1.00 40.28 203 MET A N 1
ATOM 1604 C CA . MET A 1 203 ? 20.554 13.401 8.264 1.00 40.28 203 MET A CA 1
ATOM 1605 C C . MET A 1 203 ? 20.920 14.787 7.726 1.00 40.28 203 MET A C 1
ATOM 1607 O O . MET A 1 203 ? 20.811 15.016 6.527 1.00 40.28 203 MET A O 1
ATOM 1611 N N . GLN A 1 204 ? 21.410 15.685 8.586 1.00 40.81 204 GLN A N 1
ATOM 1612 C CA . GLN A 1 204 ? 21.918 16.996 8.177 1.00 40.81 204 GLN A CA 1
ATOM 1613 C C . GLN A 1 204 ? 23.152 16.861 7.269 1.00 40.81 204 GLN A C 1
ATOM 1615 O O . GLN A 1 204 ? 23.208 17.475 6.209 1.00 40.81 204 GLN A O 1
ATOM 1620 N N . GLU A 1 205 ? 24.089 15.982 7.622 1.00 40.94 205 GLU A N 1
ATOM 1621 C CA . GLU A 1 205 ? 25.268 15.692 6.794 1.00 40.94 205 GLU A CA 1
ATOM 1622 C C . GLU A 1 205 ? 24.888 14.982 5.478 1.00 40.94 205 GLU A C 1
ATOM 1624 O O . GLU A 1 205 ? 25.430 15.288 4.415 1.00 40.94 205 GLU A O 1
ATOM 1629 N N . ALA A 1 206 ? 23.892 14.086 5.510 1.00 42.34 206 ALA A N 1
ATOM 1630 C CA . ALA A 1 206 ? 23.346 13.454 4.309 1.00 42.34 206 ALA A CA 1
ATOM 1631 C C . ALA A 1 206 ? 22.684 14.473 3.358 1.00 42.34 206 ALA A C 1
ATOM 1633 O O . ALA A 1 206 ? 22.856 14.386 2.142 1.00 42.34 206 ALA A O 1
ATOM 1634 N N . LEU A 1 207 ? 21.976 15.467 3.906 1.00 43.00 207 LEU A N 1
ATOM 1635 C CA . LEU A 1 207 ? 21.373 16.573 3.156 1.00 43.00 207 LEU A CA 1
ATOM 1636 C C . LEU A 1 207 ? 22.429 17.503 2.543 1.00 43.00 207 LEU A C 1
ATOM 1638 O O . LEU A 1 207 ? 22.268 17.931 1.402 1.00 43.00 207 LEU A O 1
ATOM 1642 N N . GLU A 1 208 ? 23.508 17.788 3.275 1.00 40.69 208 GLU A N 1
ATOM 1643 C CA . GLU A 1 208 ? 24.583 18.684 2.833 1.00 40.69 208 GLU A CA 1
ATOM 1644 C C . GLU A 1 208 ? 25.516 18.043 1.793 1.00 40.69 208 GLU A C 1
ATOM 1646 O O . GLU A 1 208 ? 25.999 18.735 0.897 1.00 40.69 208 GLU A O 1
ATOM 1651 N N . VAL A 1 209 ? 25.771 16.732 1.885 1.00 39.94 209 VAL A N 1
ATOM 1652 C CA . VAL A 1 209 ? 26.796 16.055 1.068 1.00 39.94 209 VAL A CA 1
ATOM 1653 C C . VAL A 1 209 ? 26.209 15.251 -0.094 1.00 39.94 209 VAL A C 1
ATOM 1655 O O . VAL A 1 209 ? 26.817 15.203 -1.163 1.00 39.94 209 VAL A O 1
ATOM 1658 N N . TRP A 1 210 ? 25.051 14.609 0.086 1.00 37.91 210 TRP A N 1
ATOM 1659 C CA . TRP A 1 210 ? 24.575 13.592 -0.861 1.00 37.91 210 TRP A CA 1
ATOM 1660 C C . TRP A 1 210 ? 23.482 14.096 -1.794 1.00 37.91 210 TRP A C 1
ATOM 1662 O O . TRP A 1 210 ? 23.309 13.492 -2.847 1.00 37.91 210 TRP A O 1
ATOM 1672 N N . GLY A 1 211 ? 22.809 15.201 -1.442 1.00 33.25 211 GLY A N 1
ATOM 1673 C CA . GLY A 1 211 ? 21.733 15.806 -2.225 1.00 33.25 211 GLY A CA 1
ATOM 1674 C C . GLY A 1 211 ? 20.564 14.840 -2.432 1.00 33.25 211 GLY A C 1
ATOM 1675 O O . GLY A 1 211 ? 20.659 13.868 -3.179 1.00 33.25 211 GLY A O 1
ATOM 1676 N N . TYR A 1 212 ? 19.416 15.099 -1.804 1.00 38.84 212 TYR A N 1
ATOM 1677 C CA . TYR A 1 212 ? 18.201 14.380 -2.202 1.00 38.84 212 TYR A CA 1
ATOM 1678 C C . TYR A 1 212 ? 17.950 14.616 -3.704 1.00 38.84 212 TYR A C 1
ATOM 1680 O O . TYR A 1 212 ? 18.207 15.726 -4.176 1.00 38.84 212 TYR A O 1
ATOM 1688 N N . PRO A 1 213 ? 17.457 13.629 -4.477 1.00 35.47 213 PRO A N 1
ATOM 1689 C CA . PRO A 1 213 ? 17.021 13.877 -5.843 1.00 35.47 213 PRO A CA 1
ATOM 1690 C C . PRO A 1 213 ? 15.886 14.907 -5.804 1.00 35.47 213 PRO A C 1
ATOM 1692 O O . PRO A 1 213 ? 14.755 14.587 -5.461 1.00 35.47 213 PRO A O 1
ATOM 1695 N N . THR A 1 214 ? 16.212 16.155 -6.124 1.00 36.44 214 THR A N 1
ATOM 1696 C CA . THR A 1 214 ? 15.318 17.321 -6.183 1.00 36.44 214 THR A CA 1
ATOM 1697 C C . THR A 1 214 ? 14.528 17.389 -7.494 1.00 36.44 214 THR A C 1
ATOM 1699 O O . THR A 1 214 ? 14.073 18.454 -7.896 1.00 36.44 214 THR A O 1
ATOM 1702 N N . GLY A 1 215 ? 14.393 16.261 -8.191 1.00 31.86 215 GLY A N 1
ATOM 1703 C CA . GLY A 1 215 ? 13.627 16.149 -9.428 1.00 31.86 215 GLY A CA 1
ATOM 1704 C C . GLY A 1 215 ? 12.251 15.563 -9.159 1.00 31.86 215 GLY A C 1
ATOM 1705 O O . GLY A 1 215 ? 12.026 14.409 -9.499 1.00 31.86 215 GLY A O 1
ATOM 1706 N N . ASP A 1 216 ? 11.417 16.313 -8.452 1.00 31.06 216 ASP A N 1
ATOM 1707 C CA . ASP A 1 216 ? 9.968 16.390 -8.650 1.00 31.06 216 ASP A CA 1
ATOM 1708 C C . ASP A 1 216 ? 9.440 17.452 -7.679 1.00 31.06 216 ASP A C 1
ATOM 1710 O O . ASP A 1 216 ? 9.854 17.554 -6.523 1.00 31.06 216 ASP A O 1
ATOM 1714 N N . ASP A 1 217 ? 8.549 18.282 -8.186 1.00 34.16 217 ASP A N 1
ATOM 1715 C CA . ASP A 1 217 ? 8.309 19.676 -7.809 1.00 34.16 217 ASP A CA 1
ATOM 1716 C C . ASP A 1 217 ? 7.526 19.848 -6.487 1.00 34.16 217 ASP A C 1
ATOM 1718 O O . ASP A 1 217 ? 6.824 20.836 -6.279 1.00 34.16 217 ASP A O 1
ATOM 1722 N N . GLN A 1 218 ? 7.611 18.876 -5.577 1.00 34.34 218 GLN A N 1
ATOM 1723 C CA . GLN A 1 218 ? 6.659 18.668 -4.484 1.00 34.34 218 GLN A CA 1
ATOM 1724 C C . GLN A 1 218 ? 7.143 19.104 -3.094 1.00 34.34 218 GLN A C 1
ATOM 1726 O O . GLN A 1 218 ? 6.620 18.625 -2.091 1.00 34.34 218 GLN A O 1
ATOM 1731 N N . THR A 1 219 ? 8.137 19.989 -2.962 1.00 32.72 219 THR A N 1
ATOM 1732 C CA . THR A 1 219 ? 8.565 20.410 -1.609 1.00 32.72 219 THR A CA 1
ATOM 1733 C C . THR A 1 219 ? 8.898 21.896 -1.458 1.00 32.72 219 THR A C 1
ATOM 1735 O O . THR A 1 219 ? 10.026 22.257 -1.118 1.00 32.72 219 THR A O 1
ATOM 1738 N N . PRO A 1 220 ? 7.929 22.812 -1.631 1.00 30.28 220 PRO A N 1
ATOM 1739 C CA . PRO A 1 220 ? 7.945 24.046 -0.865 1.00 30.28 220 PRO A CA 1
ATOM 1740 C C . PRO A 1 220 ? 7.436 23.746 0.560 1.00 30.28 220 PRO A C 1
ATOM 1742 O O . PRO A 1 220 ? 6.522 22.950 0.729 1.00 30.28 220 PRO A O 1
ATOM 1745 N N . TRP A 1 221 ? 7.987 24.423 1.569 1.00 31.56 221 TRP A N 1
ATOM 1746 C CA . TRP A 1 221 ? 7.553 24.423 2.985 1.00 31.56 221 TRP A CA 1
ATOM 1747 C C . TRP A 1 221 ? 8.217 23.419 3.944 1.00 31.56 221 TRP A C 1
ATOM 1749 O O . TRP A 1 221 ? 7.556 22.698 4.680 1.00 31.56 221 TRP A O 1
ATOM 1759 N N . LEU A 1 222 ? 9.541 23.525 4.070 1.00 24.38 222 LEU A N 1
ATOM 1760 C CA . LEU A 1 222 ? 10.219 23.388 5.364 1.00 24.38 222 LEU A CA 1
ATOM 1761 C C . LEU A 1 222 ? 10.523 24.804 5.874 1.00 24.38 222 LEU A C 1
ATOM 1763 O O . LEU A 1 222 ? 11.495 25.425 5.455 1.00 24.38 222 LEU A O 1
ATOM 1767 N N . ASN A 1 223 ? 9.659 25.343 6.734 1.00 24.77 223 ASN A N 1
ATOM 1768 C CA . ASN A 1 223 ? 10.034 26.434 7.629 1.00 24.77 223 ASN A CA 1
ATOM 1769 C C . ASN A 1 223 ? 9.962 25.900 9.060 1.00 24.77 223 ASN A C 1
ATOM 1771 O O . ASN A 1 223 ? 8.893 25.462 9.491 1.00 24.77 223 ASN A O 1
ATOM 1775 N N . PHE A 1 224 ? 11.104 26.057 9.738 1.00 29.19 224 PHE A N 1
ATOM 1776 C CA . PHE A 1 224 ? 11.495 25.688 11.105 1.00 29.19 224 PHE A CA 1
ATOM 1777 C C . PHE A 1 224 ? 12.093 24.294 11.292 1.00 29.19 224 PHE A C 1
ATOM 1779 O O . PHE A 1 224 ? 11.350 23.293 11.254 1.00 29.19 224 PHE A O 1
#

=== Feature glossary ===
Legend for the data blocks above and below:

— What the protein is —

The amino-acid sequence is the protein's primary structure: the linear order of residues from the N-terminus to the C-terminus, written in one-letter code. Everything else here — the 3D coordinates, the secondary structure, the domain annotations — is ultimately a consequence of this string.

Functional annotations link the protein to curated databases. InterPro entries identify conserved domains and families by matching the sequence against member-database signatures (Pfam, PROSITE, CDD, …). Gene Ontology (GO) terms describe molecular function, biological process, and cellular component in a controlled vocabulary. CATH places the structure in a hierarchical fold classification (Class/Architecture/Topology/Homologous-superfamily). The organism is the source species.

— Where its atoms are —

Atomic coordinates in PDBx/mmCIF format — the same representation the Protein Data Bank distributes. Each line of the _atom_site loop places one backbone atom in Cartesian space (units: ångströms, origin: arbitrary).

The six renders are orthographic views along the three Cartesian axes in both directions. Representation (cartoon, sticks, or surface) and color scheme (sequence-rainbow or by-chain) vary across proteins so the training set covers all the common visualization conventions.

— Local backbone conformation —

Eight-state secondary structure (DSSP): H is the canonical α-helix, G the tighter 3₁₀-helix, I the wider π-helix; E/B are β-structure, T and S are turns and bends, and '-' is everything else. DSSP derives these from the pattern of main-chain N–H···O=C hydrogen bonds, not from the sequence.

Three-state secondary structure (P-SEA) collapses the eight DSSP classes into helix (a), strand (b), and coil (c). P-SEA assigns these from Cα geometry alone — distances and angles — without requiring backbone oxygens, so it works on any Cα trace.

φ (phi) and ψ (psi) are the two rotatable backbone dihedrals per residue: φ is the C(i-1)–N–Cα–C torsion, ψ is the N–Cα–C–N(i+1) torsion, both in degrees on (−180°, 180°]. α-helical residues cluster near (−60°, −45°); β-strand residues near (−120°, +130°). A Ramachandran plot is simply a scatter of (φ, ψ) for every residue.

— Global shape and packing —

The geometric summary reports three shape descriptors. Rg (radius of gyration) measures how spread out the Cα atoms are about their centre of mass; compact globular proteins have small Rg, elongated or unfolded ones large. Cα contacts (<8 Å, |i−j|>4) count long-range residue pairs in spatial proximity — high for tightly packed folds, near zero for rods or random coil. The bounding-box extents give the protein's footprint along x, y, z in Å.

SASA measures how much of the protein is reachable by solvent. It is computed by rolling a water-sized probe over the atomic surface and summing the exposed area (Å²). Per-residue SASA distinguishes core (buried, low SASA) from surface (exposed, high SASA) residues; total SASA is a whole-molecule size measure.

Plot images: a contact map (which residues are close in 3D, as an N×N binary image), a Ramachandran scatter (backbone torsion angles, revealing secondary-structure composition at a glance), and — for AlphaFold structures — a PAE heatmap (pairwise prediction confidence).

— Structural neighborhood —

A 3Di character summarizes, for each residue, the relative orientation of the Cα frame of its nearest spatial neighbor. Because it encodes fold topology rather than chemistry, 3Di alignments detect remote structural similarity that sequence alignment misses.

The Foldseek neighbor list gives the closest experimentally determined structures in the PDB, ranked by structural alignment. TM-score near 1 means near-identical fold; near 0.3 means only rough topology match. This is how one finds what a novel AlphaFold prediction most resembles in the solved-structure universe.

— Confidence and disorder —

For AlphaFold models, the B-factor field carries pLDDT — the model's own estimate of local accuracy on a 0–100 scale. Regions with pLDDT<50 should be treated as essentially unmodeled; they often correspond to intrinsically disordered segments.

Crystallographic B-factors measure how much each atom's electron density is smeared out, in Å². They rise in mobile loops and surface residues and fall in the buried interior. In AlphaFold models this column is repurposed to hold pLDDT instead.

Predicted Aligned Error (PAE) is an AlphaFold confidence matrix: entry (i, j) is the expected error in the position of residue j, in ångströms, when the prediction is superimposed on the true structure at residue i. Low PAE within a block of residues means that block is internally rigid and well-predicted; high PAE between two blocks means their relative placement is uncertain even if each block individually is confident.